Protein AF-A0A518DZZ7-F1 (afdb_monomer_lite)

pLDDT: mean 83.35, std 17.59, range [31.72, 97.88]

Foldseek 3Di:
DDDDDDPDDPVVVVVVVVVLVVQLVQCCLFDDADKFKKFWWDWDFPPLLVVLVVQLVVLCVVPVVVVVVQVVPQPDDPPDDRPDDVSSRHDPVSVVVNVVRVLVTAIDGDGIKMWGWDQDPQRKTAIAIPDLRNQSHQWIARSNQRKIDRDPDIFSPKDWDQQPPDSHAGWTWIKTWDAQPDDPDQWGIWIWTWTAGPVDSKIKIWTWIWGDDPDDDIDIDTIIMITHDDPPPDDD

Organism: NCBI:txid2528010

Structure (mmCIF, N/CA/C/O backbone):
data_AF-A0A518DZZ7-F1
#
_entry.id   AF-A0A518DZZ7-F1
#
loop_
_atom_site.group_PDB
_atom_site.id
_atom_site.type_symbol
_atom_site.label_atom_id
_atom_site.label_alt_id
_atom_site.label_comp_id
_atom_site.label_asym_id
_atom_site.label_entity_id
_atom_site.label_seq_id
_atom_site.pdbx_PDB_ins_code
_atom_site.Cartn_x
_atom_site.Cartn_y
_atom_site.Cartn_z
_atom_site.occupancy
_atom_site.B_iso_or_equiv
_atom_site.auth_seq_id
_atom_site.auth_comp_id
_atom_site.auth_asym_id
_atom_site.auth_atom_id
_atom_site.pdbx_PDB_model_num
ATOM 1 N N . MET A 1 1 ? -10.433 46.068 47.028 1.00 33.91 1 MET A N 1
ATOM 2 C CA . MET A 1 1 ? -9.674 46.506 45.829 1.00 33.91 1 MET A CA 1
ATOM 3 C C . MET A 1 1 ? -8.417 45.645 45.763 1.00 33.91 1 MET A C 1
ATOM 5 O O . MET A 1 1 ? -7.684 45.689 46.730 1.00 33.91 1 MET A O 1
ATOM 9 N N . LYS A 1 2 ? -8.105 44.798 44.782 1.00 35.47 2 LYS A N 1
ATOM 10 C CA . LYS A 1 2 ? -8.604 44.532 43.426 1.00 35.47 2 LYS A CA 1
ATOM 11 C C . LYS A 1 2 ? -8.349 43.042 43.122 1.00 35.47 2 LYS A C 1
ATOM 13 O O . LYS A 1 2 ? -7.299 42.519 43.473 1.00 35.47 2 LYS A O 1
ATOM 18 N N . HIS A 1 3 ? -9.317 42.404 42.476 1.00 40.75 3 HIS A N 1
ATOM 19 C CA . HIS A 1 3 ? -9.206 41.114 41.790 1.00 40.75 3 HIS A CA 1
ATOM 20 C C . HIS A 1 3 ? -8.257 41.224 40.584 1.00 40.75 3 HIS A C 1
ATOM 22 O O . HIS A 1 3 ? -8.343 42.261 39.931 1.00 40.75 3 HIS A O 1
ATOM 28 N N . LEU A 1 4 ? -7.428 40.203 40.289 1.00 31.72 4 LEU A N 1
ATOM 29 C CA . LEU A 1 4 ? -6.731 39.881 39.006 1.00 31.72 4 LEU A CA 1
ATOM 30 C C . LEU A 1 4 ? -5.529 38.953 39.343 1.00 31.72 4 LEU A C 1
ATOM 32 O O . LEU A 1 4 ? -4.797 39.294 40.257 1.00 31.72 4 LEU A O 1
ATOM 36 N N . ILE A 1 5 ? -5.182 37.804 38.746 1.00 39.06 5 ILE A N 1
ATOM 37 C CA . ILE A 1 5 ? -5.466 37.105 37.484 1.00 39.06 5 ILE A CA 1
ATOM 38 C C . ILE A 1 5 ? -5.297 35.597 37.783 1.00 39.06 5 ILE A C 1
ATOM 40 O O . ILE A 1 5 ? -4.205 35.167 38.139 1.00 39.06 5 ILE A O 1
ATOM 44 N N . VAL A 1 6 ? -6.337 34.781 37.599 1.00 39.53 6 VAL A N 1
ATOM 45 C CA . VAL A 1 6 ? -6.204 33.328 37.364 1.00 39.53 6 VAL A CA 1
ATOM 46 C C . VAL A 1 6 ? -6.985 33.054 36.089 1.00 39.53 6 VAL A C 1
ATOM 48 O O . VAL A 1 6 ? -8.179 32.783 36.136 1.00 39.53 6 VAL A O 1
ATOM 51 N N . LEU A 1 7 ? -6.360 33.262 34.931 1.00 39.91 7 LEU A N 1
ATOM 52 C CA . LEU A 1 7 ? -6.998 32.974 33.644 1.00 39.91 7 LEU A CA 1
ATOM 53 C C . LEU A 1 7 ? -5.958 32.886 32.523 1.00 39.91 7 LEU A C 1
ATOM 55 O O . LEU A 1 7 ? -5.962 33.675 31.591 1.00 39.91 7 LEU A O 1
ATOM 59 N N . LEU A 1 8 ? -5.030 31.932 32.623 1.00 36.88 8 LEU A N 1
ATOM 60 C CA . LEU A 1 8 ? -4.146 31.587 31.503 1.00 36.88 8 LEU A CA 1
ATOM 61 C C . LEU A 1 8 ? -3.612 30.152 31.640 1.00 36.88 8 LEU A C 1
ATOM 63 O O . LEU A 1 8 ? -2.415 29.904 31.717 1.00 36.88 8 LEU A O 1
ATOM 67 N N . SER A 1 9 ? -4.517 29.174 31.739 1.00 35.34 9 SER A N 1
ATOM 68 C CA . SER A 1 9 ? -4.130 27.747 31.724 1.00 35.34 9 SER A CA 1
ATOM 69 C C . SER A 1 9 ? -5.141 26.816 31.045 1.00 35.34 9 SER A C 1
ATOM 71 O O . SER A 1 9 ? -4.852 25.642 30.859 1.00 35.34 9 SER A O 1
ATOM 73 N N . VAL A 1 10 ? -6.314 27.308 30.624 1.00 41.22 10 VAL A N 1
ATOM 74 C CA . VAL A 1 10 ? -7.394 26.449 30.090 1.00 41.22 10 VAL A CA 1
ATOM 75 C C . VAL A 1 10 ? -7.356 26.310 28.557 1.00 41.22 10 VAL A C 1
ATOM 77 O O . VAL A 1 10 ? -7.976 25.414 27.997 1.00 41.22 10 VAL A O 1
ATOM 80 N N . VAL A 1 11 ? -6.573 27.127 27.843 1.00 41.59 11 VAL A N 1
ATOM 81 C CA . VAL A 1 11 ? -6.595 27.131 26.365 1.00 41.59 11 VAL A CA 1
ATOM 82 C C . VAL A 1 11 ? -5.789 25.975 25.743 1.00 41.59 11 VAL A C 1
ATOM 84 O O . VAL A 1 11 ? -6.128 25.519 24.654 1.00 41.59 11 VAL A O 1
ATOM 87 N N . ALA A 1 12 ? -4.785 25.419 26.430 1.00 40.12 12 ALA A N 1
ATOM 88 C CA . ALA A 1 12 ? -3.999 24.298 25.895 1.00 40.12 12 ALA A CA 1
ATOM 89 C C . ALA A 1 12 ? -4.726 22.937 25.973 1.00 40.12 12 ALA A C 1
ATOM 91 O O . ALA A 1 12 ? -4.456 22.055 25.164 1.00 40.12 12 ALA A O 1
ATOM 92 N N . PHE A 1 13 ? -5.689 22.772 26.889 1.00 41.44 13 PHE A N 1
ATOM 93 C CA . PHE A 1 13 ? -6.420 21.506 27.056 1.00 41.44 13 PHE A CA 1
ATOM 94 C C . PHE A 1 13 ? -7.572 21.322 26.052 1.00 41.44 13 PHE A C 1
ATOM 96 O O . PHE A 1 13 ? -7.965 20.194 25.774 1.00 41.44 13 PHE A O 1
ATOM 103 N N . LEU A 1 14 ? -8.099 22.410 25.478 1.00 40.19 14 LEU A N 1
ATOM 104 C CA . LEU A 1 14 ? -9.216 22.358 24.523 1.00 40.19 14 LEU A CA 1
ATOM 105 C C . LEU A 1 14 ? -8.788 22.011 23.086 1.00 40.19 14 LEU A C 1
ATOM 107 O O . LEU A 1 14 ? -9.603 21.515 22.315 1.00 40.19 14 LEU A O 1
ATOM 111 N N . HIS A 1 15 ? -7.526 22.249 22.717 1.00 44.84 15 HIS A N 1
ATOM 112 C CA . HIS A 1 15 ? -7.042 21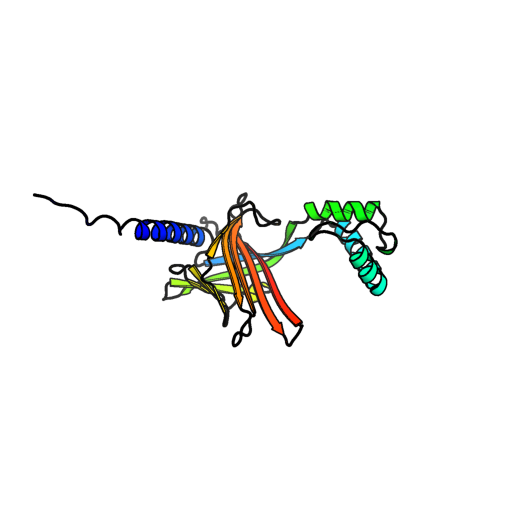.954 21.362 1.00 44.84 15 HIS A CA 1
ATOM 113 C C . HIS A 1 15 ? -6.706 20.465 21.176 1.00 44.84 15 HIS A C 1
ATOM 115 O O . HIS A 1 15 ? -7.038 19.889 20.143 1.00 44.84 15 HIS A O 1
ATOM 121 N N . GLY A 1 16 ? -6.119 19.817 22.191 1.00 48.25 16 GLY A N 1
ATOM 122 C CA . GLY A 1 16 ? -5.770 18.392 22.122 1.00 48.25 16 GLY A CA 1
ATOM 123 C C . GLY A 1 16 ? -6.984 17.456 22.084 1.00 48.25 16 GLY A C 1
ATOM 124 O O . GLY A 1 16 ? -6.931 16.404 21.452 1.00 48.25 16 GLY A O 1
ATOM 125 N N . THR A 1 17 ? -8.101 17.844 22.706 1.00 58.56 17 THR A N 1
ATOM 126 C CA . THR A 1 17 ? -9.329 17.032 22.721 1.00 58.56 17 THR A CA 1
ATOM 127 C C . THR A 1 17 ? -10.068 17.066 21.384 1.00 58.56 17 THR A C 1
ATOM 129 O O . THR A 1 17 ? -10.584 16.036 20.959 1.00 58.56 17 THR A O 1
ATOM 132 N N . ALA A 1 18 ? -10.073 18.207 20.687 1.00 61.44 18 ALA A N 1
ATOM 133 C CA . ALA A 1 18 ? -10.726 18.348 19.386 1.00 61.44 18 ALA A CA 1
ATOM 134 C C . ALA A 1 18 ? -10.014 17.550 18.279 1.00 61.44 18 ALA A C 1
ATOM 136 O O . ALA A 1 18 ? -10.672 16.865 17.497 1.00 61.44 18 ALA A O 1
ATOM 137 N N . GLU A 1 19 ? -8.678 17.586 18.238 1.00 67.06 19 GLU A N 1
ATOM 138 C CA . GLU A 1 19 ? -7.893 16.829 17.253 1.00 67.06 19 GLU A CA 1
ATOM 139 C C . GLU A 1 19 ? -7.978 15.313 17.498 1.00 67.06 19 GLU A C 1
ATOM 141 O O . GLU A 1 19 ? -8.160 14.536 16.558 1.00 67.06 19 GLU A O 1
ATOM 146 N N . ALA A 1 20 ? -7.911 14.881 18.763 1.00 64.19 20 ALA A N 1
ATOM 147 C CA . ALA A 1 20 ? -8.099 13.477 19.124 1.00 64.19 20 ALA A CA 1
ATOM 148 C C . ALA A 1 20 ? -9.511 12.981 18.758 1.00 64.19 20 ALA A C 1
ATOM 150 O O . ALA A 1 20 ? -9.656 11.917 18.155 1.00 64.19 20 ALA A O 1
ATOM 151 N N . GLN A 1 21 ? -10.547 13.780 19.040 1.00 66.38 21 GLN A N 1
ATOM 152 C CA . GLN A 1 21 ? -11.934 13.456 18.698 1.00 66.38 21 GLN A CA 1
ATOM 153 C C . GLN A 1 21 ? -12.155 13.352 17.179 1.00 66.38 21 GLN A C 1
ATOM 155 O O . GLN A 1 21 ? -12.908 12.481 16.730 1.00 66.38 21 GLN A O 1
ATOM 160 N N . ASP A 1 22 ? -11.484 14.186 16.381 1.00 85.44 22 ASP A N 1
ATOM 161 C CA . ASP A 1 22 ? -11.551 14.119 14.918 1.00 85.44 22 ASP A CA 1
ATOM 162 C C . ASP A 1 22 ? -10.878 12.847 14.377 1.00 85.44 22 ASP A C 1
ATOM 164 O O . ASP A 1 22 ? -11.482 12.100 13.601 1.00 85.44 22 ASP A O 1
ATOM 168 N N . LYS A 1 23 ? -9.686 12.495 14.880 1.00 91.19 23 LYS A N 1
ATOM 169 C CA . LYS A 1 23 ? -9.003 11.239 14.513 1.00 91.19 23 LYS A CA 1
ATOM 170 C C . LYS A 1 23 ? -9.852 10.011 14.849 1.00 91.19 23 LYS A C 1
ATOM 172 O O . LYS A 1 23 ? -10.019 9.134 14.000 1.00 91.19 23 LYS A O 1
ATOM 177 N N . THR A 1 24 ? -10.477 9.962 16.027 1.00 89.69 24 THR A N 1
ATOM 178 C CA . THR A 1 24 ? -11.368 8.848 16.405 1.00 89.69 24 THR A CA 1
ATOM 179 C C . THR A 1 24 ? -12.588 8.771 15.490 1.00 89.69 24 THR A C 1
ATOM 181 O O . THR A 1 24 ? -12.996 7.679 15.085 1.00 89.69 24 THR A O 1
ATOM 184 N N . ALA A 1 25 ? -13.162 9.911 15.098 1.00 89.88 25 ALA A N 1
ATOM 185 C CA . ALA A 1 25 ? -14.265 9.944 14.143 1.00 89.88 25 ALA A CA 1
ATOM 186 C C . ALA A 1 25 ? -13.844 9.443 12.749 1.00 89.88 25 ALA A C 1
ATOM 188 O O . ALA A 1 25 ? -14.592 8.681 12.125 1.00 89.88 25 ALA A O 1
ATOM 189 N N . ILE A 1 26 ? -12.656 9.825 12.269 1.00 91.06 26 ILE A N 1
ATOM 190 C CA . ILE A 1 26 ? -12.089 9.348 10.998 1.00 91.06 26 ILE A CA 1
ATOM 191 C C . ILE A 1 26 ? -11.851 7.836 11.053 1.00 91.06 26 ILE A C 1
ATOM 193 O O . ILE A 1 26 ? -12.277 7.123 10.136 1.00 91.06 26 ILE A O 1
ATOM 197 N N . LEU A 1 27 ? -11.249 7.328 12.134 1.00 91.81 27 LEU A N 1
ATOM 198 C CA . LEU A 1 27 ? -11.015 5.896 12.324 1.00 91.81 27 LEU A CA 1
ATOM 199 C C . LEU A 1 27 ? -12.335 5.122 12.305 1.00 91.81 27 LEU A C 1
ATOM 201 O O . LEU A 1 27 ? -12.494 4.230 11.480 1.00 91.81 27 LEU A O 1
ATOM 205 N N . ASN A 1 28 ? -13.322 5.524 13.109 1.00 89.31 28 ASN A N 1
ATOM 206 C CA . ASN A 1 28 ? -14.625 4.850 13.201 1.00 89.31 28 ASN A CA 1
ATOM 207 C C . ASN A 1 28 ? -15.409 4.845 11.883 1.00 89.31 28 ASN A C 1
ATOM 209 O O . ASN A 1 28 ? -16.175 3.917 11.597 1.00 89.31 28 ASN A O 1
ATOM 213 N N . ARG A 1 29 ? -15.249 5.889 11.063 1.00 87.06 29 ARG A N 1
ATOM 214 C CA . ARG A 1 29 ? -15.814 5.911 9.710 1.00 87.06 29 ARG A CA 1
ATOM 215 C C . ARG A 1 29 ? -15.068 4.934 8.816 1.00 87.06 29 ARG A C 1
ATOM 217 O O . ARG A 1 29 ? -15.698 4.253 8.013 1.00 87.06 29 ARG A O 1
ATOM 224 N N . THR A 1 30 ? -13.758 4.836 8.940 1.00 87.56 30 THR A N 1
ATOM 225 C CA . THR A 1 30 ? -12.940 4.069 8.006 1.00 87.56 30 THR A CA 1
ATOM 226 C C . THR A 1 30 ? -12.908 2.581 8.328 1.00 87.56 30 THR A C 1
ATOM 228 O O . THR A 1 30 ? -13.244 1.761 7.475 1.00 87.56 30 THR A O 1
ATOM 231 N N . MET A 1 31 ? -12.557 2.231 9.560 1.00 89.62 31 MET A N 1
ATOM 232 C CA . MET A 1 31 ? -12.335 0.870 10.016 1.00 89.62 31 MET A CA 1
ATOM 233 C C . MET A 1 31 ? -13.082 0.642 11.329 1.00 89.62 31 MET A C 1
ATOM 235 O O . MET A 1 31 ? -12.881 1.337 12.317 1.00 89.62 31 MET A O 1
ATOM 239 N N . LYS A 1 32 ? -13.971 -0.349 11.323 1.00 89.25 32 LYS A N 1
ATOM 240 C CA . LYS A 1 32 ? -14.779 -0.754 12.476 1.00 89.25 32 LYS A CA 1
ATOM 241 C C . LYS A 1 32 ? -14.786 -2.268 12.573 1.00 89.25 32 LYS A C 1
ATOM 243 O O . LYS A 1 32 ? -14.554 -2.934 11.564 1.00 89.25 32 LYS A O 1
ATOM 248 N N . ALA A 1 33 ? -15.145 -2.793 13.740 1.00 92.81 33 ALA A N 1
ATOM 249 C CA . ALA A 1 33 ? -15.317 -4.226 13.906 1.00 92.81 33 ALA A CA 1
ATOM 250 C C . ALA A 1 33 ? -16.301 -4.814 12.875 1.00 92.81 33 ALA A C 1
ATOM 252 O O . ALA A 1 33 ? -17.358 -4.239 12.581 1.00 92.81 33 ALA A O 1
ATOM 253 N N . GLY A 1 34 ? -15.932 -5.959 12.310 1.00 93.25 34 GLY A N 1
ATOM 254 C CA . GLY A 1 34 ? -16.683 -6.655 11.278 1.00 93.25 34 GLY A CA 1
ATOM 255 C C . GLY A 1 34 ? -15.803 -7.484 10.347 1.00 93.25 34 GLY A C 1
ATOM 256 O O . GLY A 1 34 ? -14.578 -7.460 10.411 1.00 93.25 34 GLY A O 1
ATOM 257 N N . THR A 1 35 ? -16.467 -8.210 9.453 1.00 93.56 35 THR A N 1
ATOM 258 C CA . THR A 1 35 ? -15.838 -8.975 8.373 1.00 93.56 35 THR A CA 1
ATOM 259 C C . THR A 1 35 ? -16.082 -8.269 7.048 1.00 93.56 35 THR A C 1
ATOM 261 O O . THR A 1 35 ? -17.218 -7.868 6.764 1.00 93.56 35 THR A O 1
ATOM 264 N N . PHE A 1 36 ? -15.028 -8.148 6.250 1.00 93.12 36 PHE A N 1
ATOM 265 C CA . PHE A 1 36 ? -15.017 -7.466 4.967 1.00 93.12 36 PHE A CA 1
ATOM 266 C C . PHE A 1 36 ? -14.422 -8.377 3.897 1.00 93.12 36 PHE A C 1
ATOM 268 O O . PHE A 1 36 ? -13.334 -8.929 4.071 1.00 93.12 36 PHE A O 1
ATOM 275 N N . GLU A 1 37 ? -15.128 -8.484 2.777 1.00 93.69 37 GLU A N 1
ATOM 276 C CA . GLU A 1 37 ? -14.532 -8.959 1.534 1.00 93.69 37 GLU A CA 1
ATOM 277 C C . GLU A 1 37 ? -13.637 -7.852 0.983 1.00 93.69 37 GLU A C 1
ATOM 279 O O . GLU A 1 37 ? -14.056 -6.696 0.827 1.00 93.69 37 GLU A O 1
ATOM 284 N N . ALA A 1 38 ? -12.391 -8.212 0.724 1.00 95.38 38 ALA A N 1
ATOM 285 C CA . ALA A 1 38 ? -11.340 -7.297 0.343 1.00 95.38 38 ALA A CA 1
ATOM 286 C C . ALA A 1 38 ? -10.616 -7.784 -0.911 1.00 95.38 38 ALA A C 1
ATOM 288 O O . ALA A 1 38 ? -10.636 -8.964 -1.267 1.00 95.38 38 ALA A O 1
ATOM 289 N N . SER A 1 39 ? -9.921 -6.863 -1.562 1.00 96.69 39 SER A N 1
ATOM 290 C CA . SER A 1 39 ? -9.023 -7.171 -2.664 1.00 96.69 39 SER A CA 1
ATOM 291 C C . SER A 1 39 ? -7.641 -6.620 -2.366 1.00 96.69 39 SER A C 1
ATOM 293 O O . SER A 1 39 ? -7.504 -5.456 -1.983 1.00 96.69 39 SER A O 1
ATOM 295 N N . ILE A 1 40 ? -6.625 -7.449 -2.584 1.00 96.38 40 ILE A N 1
ATOM 296 C CA . ILE A 1 40 ? -5.236 -7.005 -2.635 1.00 96.38 40 ILE A CA 1
ATOM 297 C C . ILE A 1 40 ? -5.054 -6.219 -3.925 1.00 96.38 40 ILE A C 1
ATOM 299 O O . ILE A 1 40 ? -5.508 -6.646 -4.994 1.00 96.38 40 ILE A O 1
ATOM 303 N N . LEU A 1 41 ? -4.405 -5.069 -3.805 1.00 95.00 41 LEU A N 1
ATOM 304 C CA . LEU A 1 41 ? -4.103 -4.184 -4.912 1.00 95.00 41 LEU A CA 1
ATOM 305 C C . LEU A 1 41 ? -2.618 -4.251 -5.258 1.00 95.00 41 LEU A C 1
ATOM 307 O O . LEU A 1 41 ? -1.763 -4.319 -4.378 1.00 95.00 41 LEU A O 1
ATOM 311 N N . GLU A 1 42 ? -2.317 -4.148 -6.544 1.00 91.69 42 GLU A N 1
ATOM 312 C CA . GLU A 1 42 ? -0.959 -3.946 -7.040 1.00 91.69 42 GLU A CA 1
ATOM 313 C C . GLU A 1 42 ? -0.896 -2.708 -7.915 1.00 91.69 42 GLU A C 1
ATOM 315 O O . GLU A 1 42 ? -1.852 -2.356 -8.612 1.00 91.69 42 GLU A O 1
ATOM 320 N N . MET A 1 43 ? 0.270 -2.074 -7.913 1.00 89.31 43 MET A N 1
ATOM 321 C CA . MET A 1 43 ? 0.589 -1.027 -8.862 1.00 89.31 43 MET A CA 1
ATOM 322 C C . MET A 1 43 ? 0.708 -1.644 -10.256 1.00 89.31 43 MET A C 1
ATOM 324 O O . MET A 1 43 ? 1.589 -2.463 -10.512 1.00 89.31 43 MET A O 1
ATOM 328 N N . ARG A 1 44 ? -0.198 -1.269 -11.157 1.00 88.38 44 ARG A N 1
ATOM 329 C CA . ARG A 1 44 ? -0.227 -1.771 -12.529 1.00 88.38 44 ARG A CA 1
ATOM 330 C C . ARG A 1 44 ? -0.112 -0.615 -13.507 1.00 88.38 44 ARG A C 1
ATOM 332 O O . ARG A 1 44 ? -0.900 0.335 -13.472 1.00 88.38 44 ARG A O 1
ATOM 339 N N . MET A 1 45 ? 0.879 -0.734 -14.381 1.00 89.00 45 MET A N 1
ATOM 340 C CA . MET A 1 45 ? 0.987 0.069 -15.590 1.00 89.00 45 MET A CA 1
ATOM 341 C C . MET A 1 45 ? -0.020 -0.443 -16.635 1.00 89.00 45 MET A C 1
ATOM 343 O O . MET A 1 45 ? -0.494 -1.577 -16.527 1.00 89.00 45 MET A O 1
ATOM 347 N N . PRO A 1 46 ? -0.353 0.367 -17.649 1.00 90.00 46 PRO A N 1
ATOM 348 C CA . PRO A 1 46 ? -0.989 -0.113 -18.874 1.00 90.00 46 PRO A CA 1
ATOM 349 C C . PRO A 1 46 ? -0.263 -1.333 -19.479 1.00 90.00 46 PRO A C 1
ATOM 351 O O . PRO A 1 46 ? 0.961 -1.452 -19.371 1.00 90.00 46 PRO A O 1
ATOM 354 N N . ASP A 1 47 ? -1.005 -2.251 -20.104 1.00 89.38 47 ASP A N 1
ATOM 355 C CA . ASP A 1 47 ? -0.455 -3.528 -20.593 1.00 89.38 47 ASP A CA 1
ATOM 356 C C . ASP A 1 47 ? 0.598 -3.329 -21.696 1.00 89.38 47 ASP A C 1
ATOM 358 O O . ASP A 1 47 ? 1.626 -4.011 -21.716 1.00 89.38 47 ASP A O 1
ATOM 362 N N . ASP A 1 48 ? 0.386 -2.344 -22.573 1.00 91.44 48 ASP A N 1
ATOM 363 C CA . ASP A 1 48 ? 1.332 -1.960 -23.623 1.00 91.44 48 ASP A CA 1
ATOM 364 C C . ASP A 1 48 ? 2.665 -1.484 -23.026 1.00 91.44 48 ASP A C 1
ATOM 366 O O . ASP A 1 48 ? 3.736 -1.945 -23.424 1.00 91.44 48 ASP A O 1
ATOM 370 N N . ALA A 1 49 ? 2.604 -0.636 -21.999 1.00 93.88 49 ALA A N 1
ATOM 371 C CA . ALA A 1 49 ? 3.781 -0.165 -21.279 1.00 93.88 49 ALA A CA 1
ATOM 372 C C . ALA A 1 49 ? 4.452 -1.275 -20.455 1.00 93.88 49 ALA A C 1
ATOM 374 O O . ALA A 1 49 ? 5.675 -1.301 -20.337 1.00 93.88 49 ALA A O 1
ATOM 375 N N . THR A 1 50 ? 3.682 -2.230 -19.930 1.00 91.31 50 THR A N 1
ATOM 376 C CA . THR A 1 50 ? 4.214 -3.378 -19.177 1.00 91.31 50 THR A CA 1
ATOM 377 C C . THR A 1 50 ? 5.121 -4.244 -20.053 1.00 91.31 50 THR A C 1
ATOM 379 O O . THR A 1 50 ? 6.214 -4.626 -19.628 1.00 91.31 50 THR A O 1
ATOM 382 N N . ALA A 1 51 ? 4.721 -4.507 -21.301 1.00 92.94 51 ALA A N 1
ATOM 383 C CA . ALA A 1 51 ? 5.551 -5.249 -22.250 1.00 92.94 51 ALA A CA 1
ATOM 384 C C . ALA A 1 51 ? 6.854 -4.503 -22.583 1.00 92.94 51 ALA A C 1
ATOM 386 O O . ALA A 1 51 ? 7.924 -5.110 -22.644 1.00 92.94 51 ALA A O 1
ATOM 387 N N . ILE A 1 52 ? 6.781 -3.180 -22.750 1.00 95.94 52 ILE A N 1
ATOM 388 C CA . ILE A 1 52 ? 7.960 -2.341 -22.988 1.00 95.94 52 ILE A CA 1
ATOM 389 C C . ILE A 1 52 ? 8.887 -2.346 -21.762 1.00 95.94 52 ILE A C 1
ATOM 391 O O . ILE A 1 52 ? 10.099 -2.495 -21.909 1.00 95.94 52 ILE A O 1
ATOM 395 N N . MET A 1 53 ? 8.334 -2.255 -20.549 1.00 94.00 53 MET A N 1
ATOM 396 C CA . MET A 1 53 ? 9.099 -2.265 -19.298 1.00 94.00 53 MET A CA 1
ATOM 397 C C . MET A 1 53 ? 9.851 -3.585 -19.114 1.00 94.00 53 MET A C 1
ATOM 399 O O . MET A 1 53 ? 10.991 -3.589 -18.646 1.00 94.00 53 MET A O 1
ATOM 403 N N . ALA A 1 54 ? 9.248 -4.707 -19.513 1.00 93.81 54 ALA A N 1
ATOM 404 C CA . ALA A 1 54 ? 9.909 -6.006 -19.489 1.00 93.81 54 ALA A CA 1
ATOM 405 C C . ALA A 1 54 ? 11.123 -6.044 -20.434 1.00 93.81 54 ALA A C 1
ATOM 407 O O . ALA A 1 54 ? 12.196 -6.481 -20.017 1.00 93.81 54 ALA A O 1
ATOM 408 N N . LYS A 1 55 ? 10.990 -5.526 -21.666 1.00 95.25 55 LYS A N 1
ATOM 409 C CA . LYS A 1 55 ? 12.118 -5.399 -22.611 1.00 95.25 55 LYS A CA 1
ATOM 410 C C . LYS A 1 55 ? 13.225 -4.505 -22.050 1.00 95.25 55 LYS A C 1
ATOM 412 O O . LYS A 1 55 ? 14.383 -4.914 -22.030 1.00 95.25 55 LYS A O 1
ATOM 417 N N . PHE A 1 56 ? 12.854 -3.324 -21.548 1.00 95.38 56 PHE A N 1
ATOM 418 C CA . PHE A 1 56 ? 13.774 -2.377 -20.914 1.00 95.38 56 PHE A CA 1
ATOM 419 C C . PHE A 1 56 ? 14.553 -3.042 -19.773 1.00 95.38 56 PHE A C 1
ATOM 421 O O . PHE A 1 56 ? 15.782 -3.012 -19.739 1.00 95.38 56 PHE A O 1
ATOM 428 N N . SER A 1 57 ? 13.834 -3.706 -18.864 1.00 93.62 57 SER A N 1
ATOM 429 C CA . SER A 1 57 ? 14.418 -4.365 -17.693 1.00 93.62 57 SER A CA 1
ATOM 430 C C . SER A 1 57 ? 15.390 -5.476 -18.089 1.00 93.62 57 SER A C 1
ATOM 432 O O . SER A 1 57 ? 16.467 -5.575 -17.509 1.00 93.62 57 SER A O 1
ATOM 434 N N . GLN A 1 58 ? 15.050 -6.282 -19.099 1.00 95.88 58 GLN A N 1
ATOM 435 C CA . GLN A 1 58 ? 15.935 -7.332 -19.615 1.00 95.88 58 GLN A CA 1
ATOM 436 C C . GLN A 1 58 ? 17.208 -6.754 -20.244 1.00 95.88 58 GLN A C 1
ATOM 438 O O . GLN A 1 58 ? 18.305 -7.237 -19.965 1.00 95.88 58 GLN A O 1
ATOM 443 N N . ALA A 1 59 ? 17.084 -5.703 -21.056 1.00 95.81 59 ALA A N 1
ATOM 444 C CA . ALA A 1 59 ? 18.222 -5.075 -21.720 1.00 95.81 59 ALA A CA 1
ATOM 445 C C . ALA A 1 59 ? 19.191 -4.415 -20.729 1.00 95.81 59 ALA A C 1
ATOM 447 O O . ALA A 1 59 ? 20.407 -4.562 -20.858 1.00 95.81 59 ALA A O 1
ATOM 448 N N . VAL A 1 60 ? 18.653 -3.736 -19.714 1.00 93.38 60 VAL A N 1
ATOM 449 C CA . VAL A 1 60 ? 19.439 -3.119 -18.641 1.00 93.38 60 VAL A CA 1
ATOM 450 C C . VAL A 1 60 ? 20.099 -4.179 -17.758 1.00 93.38 60 VAL A C 1
ATOM 452 O O . VAL A 1 60 ? 21.285 -4.062 -17.451 1.00 93.38 60 VAL A O 1
ATOM 455 N N . ALA A 1 61 ? 19.377 -5.243 -17.391 1.00 93.38 61 ALA A N 1
ATOM 456 C CA . ALA A 1 61 ? 19.925 -6.339 -16.588 1.00 93.38 61 ALA A CA 1
ATOM 457 C C . ALA A 1 61 ? 21.069 -7.078 -17.298 1.00 93.38 61 ALA A C 1
ATOM 459 O O . ALA A 1 61 ? 21.999 -7.545 -16.645 1.00 93.38 61 ALA A O 1
ATOM 460 N N . ALA A 1 62 ? 21.039 -7.142 -18.631 1.00 95.31 62 ALA A N 1
ATOM 461 C CA . ALA A 1 62 ? 22.128 -7.694 -19.433 1.00 95.31 62 ALA A CA 1
ATOM 462 C C . ALA A 1 62 ? 23.373 -6.783 -19.498 1.00 95.31 62 ALA A C 1
ATOM 464 O O . ALA A 1 62 ? 24.406 -7.205 -20.017 1.00 95.31 62 ALA A O 1
ATOM 465 N N . LYS A 1 63 ? 23.293 -5.537 -19.004 1.00 94.81 63 LYS A N 1
ATOM 466 C CA . LYS A 1 63 ? 24.352 -4.516 -19.094 1.00 94.81 63 LYS A CA 1
ATOM 467 C C . LYS A 1 63 ? 24.564 -3.769 -17.759 1.00 94.81 63 LYS A C 1
ATOM 469 O O . LYS A 1 63 ? 24.455 -2.538 -17.731 1.00 94.81 63 LYS A O 1
ATOM 474 N N . PRO A 1 64 ? 24.889 -4.474 -16.656 1.00 93.25 64 PRO A N 1
ATOM 475 C CA . PRO A 1 64 ? 24.955 -3.888 -15.312 1.00 93.25 64 PRO A CA 1
ATOM 476 C C . PRO A 1 64 ? 25.992 -2.758 -15.186 1.00 93.25 64 PRO A C 1
ATOM 478 O O . PRO A 1 64 ? 25.679 -1.690 -14.659 1.00 93.25 64 PRO A O 1
ATOM 481 N N . ASP A 1 65 ? 27.192 -2.943 -15.740 1.00 95.56 65 ASP A N 1
ATOM 482 C CA . ASP A 1 65 ? 28.266 -1.943 -15.646 1.00 95.56 65 ASP A CA 1
ATOM 483 C C . ASP A 1 65 ? 27.925 -0.665 -16.426 1.00 95.56 65 ASP A C 1
ATOM 485 O O . ASP A 1 65 ? 28.194 0.459 -15.983 1.00 95.56 65 ASP A O 1
ATOM 489 N N . TRP A 1 66 ? 27.279 -0.831 -17.587 1.00 95.50 66 TRP A N 1
ATOM 490 C CA . TRP A 1 66 ? 26.847 0.293 -18.410 1.00 95.50 66 TRP A CA 1
ATOM 491 C C . TRP A 1 66 ? 25.766 1.104 -17.701 1.00 95.50 66 TRP A C 1
ATOM 493 O O . TRP A 1 66 ? 25.907 2.322 -17.626 1.00 95.50 66 TRP A O 1
ATOM 503 N N . ILE A 1 67 ? 24.719 0.471 -17.153 1.00 94.00 67 ILE A N 1
ATOM 504 C CA . ILE A 1 67 ? 23.639 1.230 -16.505 1.00 94.00 67 ILE A CA 1
ATOM 505 C C . ILE A 1 67 ? 24.142 1.964 -15.263 1.00 94.00 67 ILE A C 1
ATOM 507 O O . ILE A 1 67 ? 23.777 3.120 -15.059 1.00 94.00 67 ILE A O 1
ATOM 511 N N . GLN A 1 68 ? 25.031 1.352 -14.474 1.00 91.31 68 GLN A N 1
ATOM 512 C CA . GLN A 1 68 ? 25.620 2.006 -13.307 1.00 91.31 68 GLN A CA 1
ATOM 513 C C . GLN A 1 68 ? 26.405 3.261 -13.708 1.00 91.31 68 GLN A C 1
ATOM 515 O O . GLN A 1 68 ? 26.197 4.335 -13.139 1.00 91.31 68 GLN A O 1
ATOM 520 N N . THR A 1 69 ? 27.266 3.140 -14.721 1.00 94.50 69 THR A N 1
ATOM 521 C CA . THR A 1 69 ? 28.059 4.262 -15.244 1.00 94.50 69 THR A CA 1
ATOM 522 C C . THR A 1 69 ? 27.167 5.339 -15.853 1.00 94.50 69 THR A C 1
ATOM 524 O O . THR A 1 69 ? 27.349 6.531 -15.595 1.00 94.50 69 THR A O 1
ATOM 527 N N . TYR A 1 70 ? 26.170 4.925 -16.637 1.00 94.50 70 TYR A N 1
ATOM 528 C CA . TYR A 1 70 ? 25.239 5.826 -17.294 1.00 94.50 70 TYR A CA 1
ATOM 529 C C . TYR A 1 70 ? 24.469 6.649 -16.263 1.00 94.50 70 TYR A C 1
ATOM 531 O O . TYR A 1 70 ? 24.572 7.872 -16.291 1.00 94.50 70 TYR A O 1
ATOM 539 N N . VAL A 1 71 ? 23.811 6.010 -15.291 1.00 90.81 71 VAL A N 1
ATOM 540 C CA . VAL A 1 71 ? 23.068 6.692 -14.215 1.00 90.81 71 VAL A CA 1
ATOM 541 C C . VAL A 1 71 ? 23.962 7.672 -13.449 1.00 90.81 71 VAL A C 1
ATOM 543 O O . VAL A 1 71 ? 23.567 8.820 -13.247 1.00 90.81 71 VAL A O 1
ATOM 546 N N . ALA A 1 72 ? 25.185 7.268 -13.086 1.00 90.75 72 ALA A N 1
ATOM 547 C CA . ALA A 1 72 ? 26.127 8.134 -12.372 1.00 90.75 72 ALA A CA 1
ATOM 548 C C . ALA A 1 72 ? 26.518 9.391 -13.175 1.00 90.75 72 ALA A C 1
ATOM 550 O O . ALA A 1 72 ? 26.774 10.446 -12.593 1.00 90.75 72 ALA A O 1
ATOM 551 N N . SER A 1 73 ? 26.536 9.304 -14.509 1.00 93.50 73 SER A N 1
ATOM 552 C CA . SER A 1 73 ? 26.885 10.429 -15.386 1.00 93.50 73 SER A CA 1
ATOM 553 C C . SER A 1 73 ? 25.762 11.452 -15.600 1.00 93.50 73 SER A C 1
ATOM 555 O O . SER A 1 73 ? 26.065 12.594 -15.941 1.00 93.50 73 SER A O 1
ATOM 557 N N . GLN A 1 74 ? 24.488 11.095 -15.382 1.00 92.12 74 GLN A N 1
ATOM 558 C CA . GLN A 1 74 ? 23.355 11.958 -15.759 1.00 92.12 74 GLN A CA 1
ATOM 559 C C . GLN A 1 74 ? 23.070 13.105 -14.776 1.00 92.12 74 GLN A C 1
ATOM 561 O O . GLN A 1 74 ? 22.368 14.041 -15.141 1.00 92.12 74 GLN A O 1
ATOM 566 N N . ARG A 1 75 ? 23.612 13.064 -13.547 1.00 87.94 75 ARG A N 1
ATOM 567 C CA . ARG A 1 75 ? 23.429 14.111 -12.511 1.00 87.94 75 ARG A CA 1
ATOM 568 C C . ARG A 1 75 ? 21.963 14.546 -12.316 1.00 87.94 75 ARG A C 1
ATOM 570 O O . ARG A 1 75 ? 21.675 15.734 -12.211 1.00 87.94 75 ARG A O 1
ATOM 577 N N . LEU A 1 76 ? 21.054 13.577 -12.277 1.00 86.75 76 LEU A N 1
ATOM 578 C CA . LEU A 1 76 ? 19.616 13.825 -12.173 1.00 86.75 76 LEU A CA 1
ATOM 579 C C . LEU A 1 76 ? 19.187 14.116 -10.739 1.00 86.75 76 LEU A C 1
ATOM 581 O O . LEU A 1 76 ? 19.718 13.534 -9.786 1.00 86.75 76 LEU A O 1
ATOM 585 N N . ASN A 1 77 ? 18.168 14.957 -10.596 1.00 84.31 77 ASN A N 1
ATOM 586 C CA . ASN A 1 77 ? 17.473 15.109 -9.327 1.00 84.31 77 ASN A CA 1
ATOM 587 C C . ASN A 1 77 ? 16.595 13.877 -9.047 1.00 84.31 77 ASN A C 1
ATOM 589 O O . ASN A 1 77 ? 16.096 13.231 -9.976 1.00 84.31 77 ASN A O 1
ATOM 593 N N . PRO A 1 78 ? 16.340 13.548 -7.768 1.00 77.38 78 PRO A N 1
ATOM 594 C CA . PRO A 1 78 ? 15.424 12.472 -7.415 1.00 77.38 78 PRO A CA 1
ATOM 595 C C . PRO A 1 78 ? 14.056 12.629 -8.093 1.00 77.38 78 PRO A C 1
ATOM 597 O O . PRO A 1 78 ? 13.368 13.632 -7.917 1.00 77.38 78 PRO A O 1
ATOM 600 N N . GLY A 1 79 ? 13.650 11.605 -8.845 1.00 78.69 79 GLY A N 1
ATOM 601 C CA . GLY A 1 79 ? 12.355 11.549 -9.526 1.00 78.69 79 GLY A CA 1
ATOM 602 C C . GLY A 1 79 ? 12.367 11.975 -10.996 1.00 78.69 79 GLY A C 1
ATOM 603 O O . GLY A 1 79 ? 11.392 11.669 -11.692 1.00 78.69 79 GLY A O 1
ATOM 604 N N . GLU A 1 80 ? 13.447 12.596 -11.481 1.00 85.69 80 GLU A N 1
ATOM 605 C CA . GLU A 1 80 ? 13.632 12.885 -12.906 1.00 85.69 80 GLU A CA 1
ATOM 606 C C . GLU A 1 80 ? 13.857 11.583 -13.698 1.00 85.69 80 GLU A C 1
ATOM 608 O O . GLU A 1 80 ? 14.565 10.683 -13.231 1.00 85.69 80 GLU A O 1
ATOM 613 N N . PRO A 1 81 ? 13.233 11.433 -14.880 1.00 89.12 81 PRO A N 1
ATOM 614 C CA . PRO A 1 81 ? 13.481 10.282 -15.733 1.00 89.12 81 PRO A CA 1
ATOM 615 C C . PRO A 1 81 ? 14.901 10.336 -16.308 1.00 89.12 81 PRO A C 1
ATOM 617 O O . PRO A 1 81 ? 15.427 11.412 -16.590 1.00 89.12 81 PRO A O 1
ATOM 620 N N . LEU A 1 82 ? 15.507 9.167 -16.532 1.00 92.12 82 LEU A N 1
ATOM 621 C CA . LEU A 1 82 ? 16.771 9.091 -17.264 1.00 92.12 82 LEU A CA 1
ATOM 622 C C . LEU A 1 82 ? 16.583 9.659 -18.683 1.00 92.12 82 LEU A C 1
ATOM 624 O O . LEU A 1 82 ? 15.509 9.515 -19.269 1.00 92.12 82 LEU A O 1
ATOM 628 N N . PRO A 1 83 ? 17.585 10.300 -19.289 1.00 95.00 83 PRO A N 1
ATOM 629 C CA . PRO A 1 83 ? 17.538 10.538 -20.721 1.00 95.00 83 PRO A CA 1
ATOM 630 C C . PRO A 1 83 ? 17.521 9.205 -21.474 1.00 95.00 83 PRO A C 1
ATOM 632 O O . PRO A 1 83 ? 18.016 8.192 -20.980 1.00 95.00 83 PRO A O 1
ATOM 635 N N . TYR A 1 84 ? 16.909 9.185 -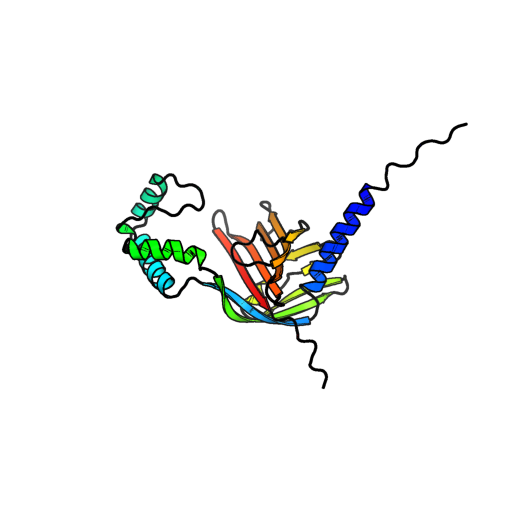22.655 1.00 96.69 84 TYR A N 1
ATOM 636 C CA . TYR A 1 84 ? 16.881 7.984 -23.482 1.00 96.69 84 TYR A CA 1
ATOM 637 C C . TYR A 1 84 ? 18.298 7.581 -23.921 1.00 96.69 84 TYR A C 1
ATOM 639 O O . TYR A 1 84 ? 19.141 8.432 -24.212 1.00 96.69 84 TYR A O 1
ATOM 647 N N . HIS A 1 85 ? 18.540 6.273 -24.022 1.00 97.12 85 HIS A N 1
ATOM 648 C CA . HIS A 1 85 ? 19.754 5.720 -24.609 1.00 97.12 85 HIS A CA 1
ATOM 649 C C . HIS A 1 85 ? 19.459 4.372 -25.283 1.00 97.12 85 HIS A C 1
ATOM 651 O O . HIS A 1 85 ? 18.743 3.543 -24.733 1.00 97.12 85 HIS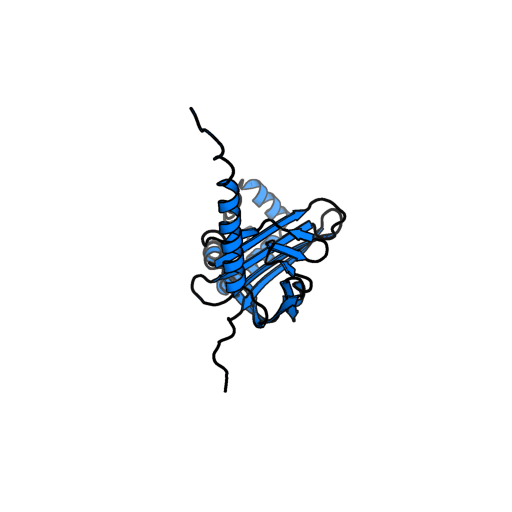 A O 1
ATOM 657 N N . GLU A 1 86 ? 20.073 4.091 -26.433 1.00 95.94 86 GLU A N 1
ATOM 658 C CA . GLU A 1 86 ? 19.845 2.860 -27.218 1.00 95.94 86 GLU A CA 1
ATOM 659 C C . GLU A 1 86 ? 20.083 1.556 -26.430 1.00 95.94 86 GLU A C 1
ATOM 661 O O . GLU A 1 86 ? 19.354 0.576 -26.564 1.00 95.94 86 GLU A O 1
ATOM 666 N N . ASN A 1 87 ? 21.076 1.552 -25.537 1.00 95.56 87 ASN A N 1
ATOM 667 C CA . ASN A 1 87 ? 21.366 0.429 -24.642 1.00 95.56 87 ASN A CA 1
ATOM 668 C C . ASN A 1 87 ? 20.233 0.073 -23.667 1.00 95.56 87 ASN A C 1
ATOM 670 O O . ASN A 1 87 ? 20.285 -1.010 -23.088 1.00 95.56 87 ASN A O 1
ATOM 674 N N . MET A 1 88 ? 19.210 0.919 -23.530 1.00 96.19 88 MET A N 1
ATOM 675 C CA . MET A 1 88 ? 17.973 0.590 -22.820 1.00 96.19 88 MET A CA 1
ATOM 676 C C . MET A 1 88 ? 17.154 -0.501 -23.530 1.00 96.19 88 MET A C 1
ATOM 678 O O . MET A 1 88 ? 16.196 -1.000 -22.951 1.00 96.19 88 MET A O 1
ATOM 682 N N . GLY A 1 89 ? 17.506 -0.879 -24.768 1.00 95.81 89 GLY A N 1
ATOM 683 C CA . GLY A 1 89 ? 16.901 -2.006 -25.494 1.00 95.81 89 GLY A CA 1
ATOM 684 C C . GLY A 1 89 ? 15.442 -1.797 -25.892 1.00 95.81 89 GLY A C 1
ATOM 685 O O . GLY A 1 89 ? 14.726 -2.757 -26.170 1.00 95.81 89 GLY A O 1
ATOM 686 N N . VAL A 1 90 ? 15.015 -0.541 -25.917 1.00 97.56 90 VAL A N 1
ATOM 687 C CA . VAL A 1 90 ? 13.713 -0.080 -26.394 1.00 97.56 90 VAL A CA 1
ATOM 688 C C . VAL A 1 90 ? 13.949 1.067 -27.364 1.00 97.56 90 VAL A C 1
ATOM 690 O O . VAL A 1 90 ? 14.989 1.716 -27.314 1.00 97.56 90 VAL A O 1
ATOM 693 N N . THR A 1 91 ? 13.001 1.319 -28.255 1.00 97.88 91 THR A N 1
ATOM 694 C CA . THR A 1 91 ? 13.036 2.503 -29.122 1.00 97.88 91 THR A CA 1
ATOM 695 C C . THR A 1 91 ? 12.769 3.781 -28.325 1.00 97.88 91 THR A C 1
ATOM 697 O O . THR A 1 91 ? 12.143 3.741 -27.268 1.00 97.88 91 THR A O 1
ATOM 700 N N . GLU A 1 92 ? 13.159 4.941 -28.856 1.00 97.31 92 GLU A N 1
ATOM 701 C CA . GLU A 1 92 ? 12.865 6.241 -28.230 1.00 97.31 92 GLU A CA 1
ATOM 702 C C . GLU A 1 92 ? 11.356 6.454 -28.024 1.00 97.31 92 GLU A C 1
ATOM 704 O O . GLU A 1 92 ? 10.919 6.931 -26.980 1.00 97.31 92 GLU A O 1
ATOM 709 N N . ARG A 1 93 ? 10.536 6.000 -28.982 1.00 97.25 93 ARG A N 1
ATOM 710 C CA . ARG A 1 93 ? 9.071 6.021 -28.871 1.00 97.25 93 ARG A CA 1
ATOM 711 C C . ARG A 1 93 ? 8.560 5.123 -27.745 1.00 97.25 93 ARG A C 1
ATOM 713 O O . ARG A 1 93 ? 7.673 5.518 -26.997 1.00 97.25 93 ARG A O 1
ATOM 720 N N . GLU A 1 94 ? 9.094 3.908 -27.636 1.00 97.00 94 GLU A N 1
ATOM 721 C CA . GLU A 1 94 ? 8.765 2.997 -26.535 1.00 97.00 94 GLU A CA 1
ATOM 722 C C . GLU A 1 94 ? 9.198 3.588 -25.182 1.00 97.00 94 GLU A C 1
ATOM 724 O O . GLU A 1 94 ? 8.452 3.502 -24.208 1.00 97.00 94 GLU A O 1
ATOM 729 N N . TYR A 1 95 ? 10.356 4.250 -25.126 1.00 96.62 95 TYR A N 1
ATOM 730 C CA . TYR A 1 95 ? 10.825 4.947 -23.932 1.00 96.62 95 TYR A CA 1
ATOM 731 C C . TYR A 1 95 ? 9.903 6.103 -23.533 1.00 96.62 95 TYR A C 1
ATOM 733 O O . TYR A 1 95 ? 9.472 6.171 -22.384 1.00 96.62 95 TYR A O 1
ATOM 741 N N . ALA A 1 96 ? 9.529 6.967 -24.481 1.00 95.75 96 ALA A N 1
ATOM 742 C CA . ALA A 1 96 ? 8.572 8.046 -24.244 1.00 95.75 96 ALA A CA 1
ATOM 743 C C . ALA A 1 96 ? 7.247 7.501 -23.687 1.00 95.75 96 ALA A C 1
ATOM 745 O O . ALA A 1 96 ? 6.746 7.999 -22.678 1.00 95.75 96 ALA A O 1
ATOM 746 N N . ARG A 1 97 ? 6.749 6.395 -24.258 1.00 95.12 97 ARG A N 1
ATOM 747 C CA . ARG A 1 97 ? 5.551 5.715 -23.756 1.00 95.12 97 ARG A CA 1
ATOM 748 C C . ARG A 1 97 ? 5.715 5.212 -22.317 1.00 95.12 97 ARG A C 1
ATOM 750 O O . ARG A 1 97 ? 4.767 5.326 -21.544 1.00 95.12 97 ARG A O 1
ATOM 757 N N . LEU A 1 98 ? 6.882 4.685 -21.927 1.00 93.00 98 LEU A N 1
ATOM 758 C CA . LEU A 1 98 ? 7.149 4.302 -20.530 1.00 93.00 98 LEU A CA 1
ATOM 759 C C . LEU A 1 98 ? 7.081 5.495 -19.574 1.00 93.00 98 LEU A C 1
ATOM 761 O O . LEU A 1 98 ? 6.532 5.365 -18.477 1.00 93.00 98 LEU A O 1
ATOM 765 N N . ILE A 1 99 ? 7.624 6.645 -19.981 1.00 91.94 99 ILE A N 1
ATOM 766 C CA . ILE A 1 99 ? 7.589 7.869 -19.173 1.00 91.94 99 ILE A CA 1
ATOM 767 C C . ILE A 1 99 ? 6.149 8.354 -18.986 1.00 91.94 99 ILE A C 1
ATOM 769 O O . ILE A 1 99 ? 5.750 8.651 -17.860 1.00 91.94 99 ILE A O 1
ATOM 773 N N . GLU A 1 100 ? 5.346 8.366 -20.050 1.00 91.75 100 GLU A N 1
ATOM 774 C CA . GLU A 1 100 ? 3.921 8.719 -19.991 1.00 91.75 100 GLU A CA 1
ATOM 775 C C . GLU A 1 100 ? 3.123 7.741 -19.119 1.00 91.75 100 GLU A C 1
ATOM 777 O O . GLU A 1 100 ? 2.351 8.148 -18.246 1.00 91.75 100 GLU A O 1
ATOM 782 N N . ALA A 1 101 ? 3.364 6.439 -19.285 1.00 90.12 101 ALA A N 1
ATOM 783 C CA . ALA A 1 101 ? 2.662 5.385 -18.561 1.00 90.12 101 ALA A CA 1
ATOM 784 C C . ALA A 1 101 ? 2.866 5.452 -17.037 1.00 90.12 101 ALA A C 1
ATOM 786 O O . ALA A 1 101 ? 2.027 4.954 -16.280 1.00 90.12 101 ALA A O 1
ATOM 787 N N . LYS A 1 102 ? 3.936 6.104 -16.559 1.00 83.31 102 LYS A N 1
ATOM 788 C CA . LYS A 1 102 ? 4.137 6.389 -15.129 1.00 83.31 102 LYS A CA 1
ATOM 789 C C . LYS A 1 102 ? 2.979 7.209 -14.547 1.00 83.31 102 LYS A C 1
ATOM 791 O O . LYS A 1 102 ? 2.550 6.925 -13.433 1.00 83.31 102 LYS A O 1
ATOM 796 N N . ALA A 1 103 ? 2.437 8.173 -15.293 1.00 83.06 103 ALA A N 1
ATOM 797 C CA . ALA A 1 103 ? 1.284 8.971 -14.863 1.00 83.06 103 ALA A CA 1
ATOM 798 C C . ALA A 1 103 ? -0.045 8.190 -14.927 1.00 83.06 103 ALA A C 1
ATOM 800 O O . ALA A 1 103 ? -0.997 8.508 -14.217 1.00 83.06 103 ALA A O 1
ATOM 801 N N . GLU A 1 104 ? -0.112 7.145 -15.754 1.00 86.56 104 GLU A N 1
ATOM 802 C CA . GLU A 1 104 ? -1.280 6.262 -15.890 1.00 86.56 104 GLU A CA 1
ATOM 803 C C . GLU A 1 104 ? -1.271 5.085 -14.908 1.00 86.56 104 GLU A C 1
ATOM 805 O O . GLU A 1 104 ? -2.246 4.331 -14.822 1.00 86.56 104 GLU A O 1
ATOM 810 N N . THR A 1 105 ? -0.169 4.913 -14.182 1.00 86.69 105 THR A N 1
ATOM 811 C CA . THR A 1 105 ? 0.024 3.820 -13.239 1.00 86.69 105 THR A CA 1
ATOM 812 C C . THR A 1 105 ? -0.944 3.960 -12.071 1.00 86.69 105 THR A C 1
ATOM 814 O O . THR A 1 105 ? -1.003 4.993 -11.408 1.00 86.69 105 THR A O 1
ATOM 817 N N . LYS A 1 106 ? -1.721 2.906 -11.813 1.00 87.94 106 LYS A N 1
ATOM 818 C CA . LYS A 1 106 ? -2.779 2.905 -10.795 1.00 87.94 106 LYS A CA 1
ATOM 819 C C . LYS A 1 106 ? -2.748 1.617 -9.993 1.00 87.94 106 LYS A C 1
ATOM 821 O O . LYS A 1 106 ? -2.289 0.583 -10.477 1.00 87.94 106 LYS A O 1
ATOM 826 N N . LEU A 1 107 ? -3.289 1.668 -8.782 1.00 90.44 107 LEU A N 1
ATOM 827 C CA . LEU A 1 107 ? -3.581 0.456 -8.029 1.00 90.44 107 LEU A CA 1
ATOM 828 C C . LEU A 1 107 ? -4.754 -0.291 -8.678 1.00 90.44 107 LEU A C 1
ATOM 830 O O . LEU A 1 107 ? -5.800 0.302 -8.950 1.00 90.44 107 LEU A O 1
ATOM 834 N N . ARG A 1 108 ? -4.584 -1.591 -8.928 1.00 91.31 108 ARG A N 1
ATOM 835 C CA . ARG A 1 108 ? -5.624 -2.473 -9.474 1.00 91.31 108 ARG A CA 1
ATOM 836 C C . ARG A 1 108 ? -5.782 -3.731 -8.618 1.00 91.31 108 ARG A C 1
ATOM 838 O O . ARG A 1 108 ? -4.773 -4.254 -8.150 1.00 91.31 108 ARG A O 1
ATOM 845 N N . PRO A 1 109 ? -7.014 -4.239 -8.430 1.00 93.19 109 PRO A N 1
ATOM 846 C CA . PRO A 1 109 ? -7.245 -5.517 -7.763 1.00 93.19 109 PRO A CA 1
ATOM 847 C C . PRO A 1 109 ? -6.564 -6.671 -8.495 1.00 93.19 109 PRO A C 1
ATOM 849 O O . PRO A 1 109 ? -6.719 -6.799 -9.708 1.00 93.19 109 PRO A O 1
ATOM 852 N N . VAL A 1 110 ? -5.853 -7.521 -7.755 1.00 93.56 110 VAL A N 1
ATOM 853 C CA . VAL A 1 110 ? -5.165 -8.703 -8.310 1.00 93.56 110 VAL A CA 1
ATOM 854 C C . VAL A 1 110 ? -5.555 -10.015 -7.643 1.00 93.56 110 VAL A C 1
ATOM 856 O O . VAL A 1 110 ? -5.425 -11.075 -8.245 1.00 93.56 110 VAL A O 1
ATOM 859 N N . SER A 1 111 ? -6.053 -9.971 -6.407 1.00 94.44 111 SER A N 1
ATOM 860 C CA . SER A 1 111 ? -6.561 -11.154 -5.714 1.00 94.44 111 SER A CA 1
ATOM 861 C C . SER A 1 111 ? -7.571 -10.765 -4.641 1.00 94.44 111 SER A C 1
ATOM 863 O O . SER A 1 111 ? -7.538 -9.650 -4.119 1.00 94.44 111 SER A O 1
ATOM 865 N N . ASN A 1 112 ? -8.478 -11.686 -4.318 1.00 95.50 112 ASN A N 1
ATOM 866 C CA . ASN A 1 112 ? -9.456 -11.504 -3.250 1.00 95.50 112 ASN A CA 1
ATOM 867 C C . ASN A 1 112 ? -8.922 -12.062 -1.929 1.00 95.50 112 ASN A C 1
ATOM 869 O O . ASN A 1 112 ? -8.187 -13.049 -1.901 1.00 95.50 112 ASN A O 1
ATOM 873 N N . CYS A 1 113 ? -9.321 -11.439 -0.828 1.00 95.38 113 CYS A N 1
ATOM 874 C CA . CYS A 1 113 ? -9.009 -11.863 0.529 1.00 95.38 113 CYS A CA 1
ATOM 875 C C . CYS A 1 113 ? -10.144 -11.460 1.477 1.00 95.38 113 CYS A C 1
ATOM 877 O O . CYS A 1 113 ? -11.014 -10.665 1.129 1.00 95.38 113 CYS A O 1
ATOM 879 N N . ASN A 1 114 ? -10.120 -11.991 2.694 1.00 94.38 114 ASN A N 1
ATOM 880 C CA . ASN A 1 114 ? -10.987 -11.530 3.774 1.00 94.38 114 ASN A CA 1
ATOM 881 C C . ASN A 1 114 ? -10.182 -10.739 4.795 1.00 94.38 114 ASN A C 1
ATOM 883 O O . ASN A 1 114 ? -9.084 -11.162 5.174 1.00 94.38 114 ASN A O 1
ATOM 887 N N . LEU A 1 115 ? -10.777 -9.645 5.264 1.00 95.62 115 LEU A N 1
ATOM 888 C CA . LEU A 1 115 ? -10.309 -8.832 6.377 1.00 95.62 115 LEU A CA 1
ATOM 889 C C . LEU A 1 115 ? -11.319 -8.940 7.522 1.00 95.62 115 LEU A C 1
ATOM 891 O O . LEU A 1 115 ? -12.514 -8.709 7.338 1.00 95.62 115 LEU A O 1
ATOM 895 N N . ILE A 1 116 ? -10.847 -9.284 8.711 1.00 96.12 116 ILE A N 1
ATOM 896 C CA . ILE A 1 116 ? -11.637 -9.329 9.937 1.00 96.12 116 ILE A CA 1
ATOM 897 C C . ILE A 1 116 ? -11.049 -8.303 10.893 1.00 96.12 116 ILE A C 1
ATOM 899 O O . ILE A 1 116 ? -9.854 -8.322 11.180 1.00 96.12 116 ILE A O 1
ATOM 903 N N . VAL A 1 117 ? -11.902 -7.412 11.380 1.00 96.25 117 VAL A N 1
ATOM 904 C CA . VAL A 1 117 ? -11.572 -6.447 12.423 1.00 96.25 117 VAL A CA 1
ATOM 905 C C . VAL A 1 117 ? -12.377 -6.821 13.659 1.00 96.25 117 VAL A C 1
ATOM 907 O O . VAL A 1 117 ? -13.606 -6.893 13.597 1.00 96.25 117 VAL A O 1
ATOM 910 N N . THR A 1 118 ? -11.703 -7.049 14.777 1.00 96.56 118 THR A N 1
ATOM 911 C CA . THR A 1 118 ? -12.332 -7.441 16.044 1.00 96.56 118 THR A CA 1
ATOM 912 C C . THR A 1 118 ? -12.052 -6.377 17.092 1.00 96.56 118 THR A C 1
ATOM 914 O O . THR A 1 118 ? -10.910 -5.959 17.242 1.00 96.56 118 THR A O 1
ATOM 917 N N . SER A 1 119 ? -13.076 -5.942 17.823 1.00 95.38 119 SER A N 1
ATOM 918 C CA . SER A 1 119 ? -12.873 -5.115 19.014 1.00 95.38 119 SER A CA 1
ATOM 919 C C . SER A 1 119 ? -12.443 -5.998 20.181 1.00 95.38 119 SER A C 1
ATOM 921 O O . SER A 1 119 ? -13.149 -6.941 20.539 1.00 95.38 119 SER A O 1
ATOM 923 N N . ASN A 1 120 ? -11.294 -5.686 20.763 1.00 93.44 120 ASN A N 1
ATOM 924 C CA . ASN A 1 120 ? -10.797 -6.296 21.985 1.00 93.44 120 ASN A CA 1
ATOM 925 C C . ASN A 1 120 ? -11.492 -5.685 23.212 1.00 93.44 120 ASN A C 1
ATOM 927 O O . ASN A 1 120 ? -12.124 -4.631 23.136 1.00 93.44 120 ASN A O 1
ATOM 931 N N . ALA A 1 121 ? -11.359 -6.349 24.364 1.00 89.62 121 ALA A N 1
ATOM 932 C CA . ALA A 1 121 ? -11.948 -5.887 25.624 1.00 89.62 121 ALA A CA 1
ATOM 933 C C . ALA A 1 121 ? -11.380 -4.536 26.103 1.00 89.62 121 ALA A C 1
ATOM 935 O O . ALA A 1 121 ? -12.062 -3.813 26.821 1.00 89.62 121 ALA A O 1
ATOM 936 N N . ASP A 1 122 ? -10.159 -4.194 25.684 1.00 87.88 122 ASP A N 1
ATOM 937 C CA . ASP A 1 122 ? -9.483 -2.923 25.970 1.00 87.88 122 ASP A CA 1
ATOM 938 C C . ASP A 1 122 ? -9.850 -1.798 24.983 1.00 87.88 122 ASP A C 1
ATOM 940 O O . ASP A 1 122 ? -9.241 -0.735 25.006 1.00 87.88 122 ASP A O 1
ATOM 944 N N . GLY A 1 123 ? -10.815 -2.028 24.087 1.00 86.12 123 GLY A N 1
ATOM 945 C CA . GLY A 1 123 ? -11.243 -1.051 23.085 1.00 86.12 123 GLY A CA 1
ATOM 946 C C . GLY A 1 123 ? -10.358 -0.988 21.837 1.00 86.12 123 GLY A C 1
ATOM 947 O O . GLY A 1 123 ? -10.744 -0.348 20.857 1.00 86.12 123 GLY A O 1
ATOM 948 N N . SER A 1 124 ? -9.221 -1.688 21.805 1.00 94.06 124 SER A N 1
ATOM 949 C CA . SER A 1 124 ? -8.388 -1.764 20.604 1.00 94.06 124 SER A CA 1
ATOM 950 C C . SER A 1 124 ? -9.042 -2.608 19.503 1.00 94.06 124 SER A C 1
ATOM 952 O O . SER A 1 124 ? -9.820 -3.530 19.751 1.00 94.06 124 SER A O 1
ATOM 954 N N . LEU A 1 125 ? -8.731 -2.294 18.249 1.00 96.38 125 LEU A N 1
ATOM 955 C CA . LEU A 1 125 ? -9.144 -3.050 17.073 1.00 96.38 125 LEU A CA 1
ATOM 956 C C . LEU A 1 125 ? -8.015 -3.991 16.654 1.00 96.38 125 LEU A C 1
ATOM 958 O O . LEU A 1 125 ? -6.955 -3.527 16.244 1.00 96.38 125 LEU A O 1
ATOM 962 N N . ALA A 1 126 ? -8.242 -5.300 16.706 1.00 97.25 126 ALA A N 1
ATOM 963 C CA . ALA A 1 126 ? -7.356 -6.303 16.126 1.00 97.25 126 ALA A CA 1
ATOM 964 C C . ALA A 1 126 ? -7.705 -6.544 14.654 1.00 97.25 126 ALA A C 1
ATOM 966 O O . ALA A 1 126 ? -8.873 -6.748 14.316 1.00 97.25 126 ALA A O 1
ATOM 967 N N . VAL A 1 127 ? -6.695 -6.561 13.786 1.00 97.00 127 VAL A N 1
ATOM 968 C CA . VAL A 1 127 ? -6.846 -6.793 12.346 1.00 97.00 127 VAL A CA 1
ATOM 969 C C . VAL A 1 127 ? -6.295 -8.172 11.992 1.00 97.00 127 VAL A C 1
ATOM 971 O O . VAL A 1 127 ? -5.169 -8.525 12.337 1.00 97.00 127 VAL A O 1
ATOM 974 N N . THR A 1 128 ? -7.103 -8.973 11.304 1.00 96.88 128 THR A N 1
ATOM 975 C CA . THR A 1 128 ? -6.733 -10.304 10.813 1.00 96.88 128 THR A CA 1
ATOM 976 C C . THR A 1 128 ? -7.079 -10.414 9.336 1.00 96.88 128 THR A C 1
ATOM 978 O O . THR A 1 128 ? -8.188 -10.077 8.925 1.00 96.88 128 THR A O 1
ATOM 981 N N . GLY A 1 129 ? -6.138 -10.893 8.531 1.00 96.19 129 GLY A N 1
ATOM 982 C CA . GLY A 1 129 ? -6.314 -11.133 7.106 1.00 96.19 129 GLY A CA 1
ATOM 983 C C . GLY A 1 129 ? -6.144 -12.604 6.729 1.00 96.19 129 GLY A C 1
ATOM 984 O O . GLY A 1 129 ? -5.578 -13.410 7.468 1.00 96.19 129 GLY A O 1
ATOM 985 N N . SER A 1 130 ? -6.620 -12.952 5.537 1.00 95.25 130 SER A N 1
ATOM 986 C CA . SER A 1 130 ? -6.433 -14.266 4.904 1.00 95.25 130 SER A CA 1
ATOM 987 C C . SER A 1 130 ? -5.714 -14.133 3.561 1.00 95.25 130 SER A C 1
ATOM 989 O O . SER A 1 130 ? -5.652 -13.044 2.986 1.00 95.25 130 SER A O 1
ATOM 991 N N . GLY A 1 131 ? -5.144 -15.230 3.054 1.00 92.00 131 GLY A N 1
ATOM 992 C CA . GLY A 1 131 ? -4.341 -15.195 1.828 1.00 92.00 131 GLY A CA 1
ATOM 993 C C . GLY A 1 131 ? -3.176 -14.208 1.958 1.00 92.00 131 GLY A C 1
ATOM 994 O O . GLY A 1 131 ? -2.517 -14.162 2.996 1.00 92.00 131 GLY A O 1
ATOM 995 N N . GLY A 1 132 ? -2.951 -13.368 0.944 1.00 89.94 132 GLY A N 1
ATOM 996 C CA . GLY A 1 132 ? -1.898 -12.345 0.997 1.00 89.94 132 GLY A CA 1
ATOM 997 C C . GLY A 1 132 ? -2.106 -11.265 2.074 1.00 89.94 132 GLY A C 1
ATOM 998 O O . GLY A 1 132 ? -1.141 -10.626 2.482 1.00 89.94 132 GLY A O 1
ATOM 999 N N . ALA A 1 133 ? -3.323 -11.103 2.612 1.00 95.12 133 ALA A N 1
ATOM 1000 C CA . ALA A 1 133 ? -3.591 -10.179 3.716 1.00 95.12 133 ALA A CA 1
ATOM 1001 C C . ALA A 1 133 ? -3.198 -10.744 5.095 1.00 95.12 133 ALA A C 1
ATOM 1003 O O . ALA A 1 133 ? -3.210 -10.003 6.076 1.00 95.12 133 ALA A O 1
ATOM 1004 N N . ALA A 1 134 ? -2.809 -12.023 5.197 1.00 95.75 134 ALA A N 1
ATOM 1005 C CA . ALA A 1 134 ? -2.376 -12.640 6.459 1.00 95.75 134 ALA A CA 1
ATOM 1006 C C . ALA A 1 134 ? -1.149 -11.954 7.086 1.00 95.75 134 ALA A C 1
ATOM 1008 O O . ALA A 1 134 ? -0.883 -12.107 8.275 1.00 95.75 134 ALA A O 1
ATOM 1009 N N . VAL A 1 135 ? -0.419 -11.150 6.308 1.00 93.88 135 VAL A N 1
ATOM 1010 C CA . VAL A 1 135 ? 0.672 -10.307 6.808 1.00 93.88 135 VAL A CA 1
ATOM 1011 C C . VAL A 1 135 ? 0.215 -9.288 7.860 1.00 93.88 135 VAL A C 1
ATOM 1013 O O . VAL A 1 135 ? 1.012 -8.906 8.715 1.00 93.88 135 VAL A O 1
ATOM 1016 N N . LEU A 1 136 ? -1.064 -8.896 7.843 1.00 95.81 136 LEU A N 1
ATOM 1017 C CA . LEU A 1 136 ? -1.667 -7.985 8.820 1.00 95.81 136 LEU A CA 1
ATOM 1018 C C . LEU A 1 136 ? -1.902 -8.643 10.185 1.00 95.81 136 LEU A C 1
ATOM 1020 O O . LEU A 1 136 ? -2.188 -7.941 11.150 1.00 95.81 136 LEU A O 1
ATOM 1024 N N . ASN A 1 137 ? -1.788 -9.970 10.294 1.00 96.00 137 ASN A N 1
ATOM 1025 C CA . ASN A 1 137 ? -2.087 -10.682 11.533 1.00 96.00 137 ASN A CA 1
ATOM 1026 C C . ASN A 1 137 ? -1.155 -10.223 12.662 1.00 96.00 137 ASN A C 1
ATOM 1028 O O . ASN A 1 137 ? 0.071 -10.280 12.539 1.00 96.00 137 ASN A O 1
ATOM 1032 N N . GLY A 1 138 ? -1.756 -9.778 13.767 1.00 94.19 138 GLY A N 1
ATOM 1033 C CA . GLY A 1 138 ? -1.050 -9.173 14.899 1.00 94.19 138 GLY A CA 1
ATOM 1034 C C . GLY A 1 138 ? -0.979 -7.644 14.854 1.00 94.19 138 GLY A C 1
ATOM 1035 O O . GLY A 1 138 ? -0.381 -7.053 15.750 1.00 94.19 138 GLY A O 1
ATOM 1036 N N . LEU A 1 139 ? -1.575 -7.000 13.844 1.00 97.00 139 LEU A N 1
ATOM 1037 C CA . LEU A 1 139 ? -1.797 -5.556 13.840 1.00 97.00 139 LEU A CA 1
ATOM 1038 C C . LEU A 1 139 ? -2.959 -5.215 14.778 1.00 97.00 139 LEU A C 1
ATOM 1040 O O . LEU A 1 139 ? -4.056 -5.765 14.651 1.00 97.00 139 LEU A O 1
ATOM 1044 N N . THR A 1 140 ? -2.730 -4.268 15.680 1.00 97.19 140 THR A N 1
ATOM 1045 C CA . THR A 1 140 ? -3.771 -3.688 16.535 1.00 97.19 140 THR A CA 1
ATOM 1046 C C . THR A 1 140 ? -3.764 -2.170 16.446 1.00 97.19 140 THR A C 1
ATOM 1048 O O . THR A 1 140 ? -2.686 -1.577 16.365 1.00 97.19 140 THR A O 1
ATOM 1051 N N . ILE A 1 141 ? -4.940 -1.551 16.522 1.00 96.75 141 ILE A N 1
ATOM 1052 C CA . ILE A 1 141 ? -5.129 -0.097 16.545 1.00 96.75 141 ILE A CA 1
ATOM 1053 C C . ILE A 1 141 ? -5.899 0.273 17.811 1.00 96.75 141 ILE A C 1
ATOM 1055 O O . ILE A 1 141 ? -7.047 -0.121 17.982 1.00 96.75 141 ILE A O 1
ATOM 1059 N N . ASP A 1 142 ? -5.279 1.033 18.696 1.00 94.50 142 ASP A N 1
ATOM 1060 C CA . ASP A 1 142 ? -5.914 1.596 19.882 1.00 94.50 142 ASP A CA 1
ATOM 1061 C C . ASP A 1 142 ? -6.611 2.910 19.503 1.00 94.50 142 ASP A C 1
ATOM 1063 O O . ASP A 1 142 ? -5.957 3.883 19.121 1.00 94.50 142 ASP A O 1
ATOM 1067 N N . SER A 1 143 ? -7.945 2.926 19.547 1.00 89.00 143 SER A N 1
ATOM 1068 C CA . SER A 1 143 ? -8.754 4.065 19.096 1.00 89.00 143 SER A CA 1
ATOM 1069 C C . SER A 1 143 ? -8.828 5.223 20.089 1.00 89.00 143 SER A C 1
ATOM 1071 O O . SER A 1 143 ? -9.379 6.268 19.741 1.00 89.00 143 SER A O 1
ATOM 1073 N N . GLU A 1 144 ? -8.339 5.045 21.315 1.00 88.56 144 GLU A N 1
ATOM 1074 C CA . GLU A 1 144 ? -8.286 6.113 22.317 1.00 88.56 144 GLU A CA 1
ATOM 1075 C C . GLU A 1 144 ? -6.960 6.860 22.216 1.00 88.56 144 GLU A C 1
ATOM 1077 O O . GLU A 1 144 ? -6.928 8.087 22.157 1.00 88.56 144 GLU A O 1
ATOM 1082 N N . THR A 1 145 ? -5.859 6.114 22.126 1.00 91.50 145 THR A N 1
ATOM 1083 C CA . THR A 1 145 ? -4.504 6.680 22.067 1.00 91.50 145 THR A CA 1
ATOM 1084 C C . THR A 1 145 ? -3.997 6.907 20.645 1.00 91.50 145 THR A C 1
ATOM 1086 O O . THR A 1 145 ? -2.911 7.453 20.470 1.00 91.50 145 THR A O 1
ATOM 1089 N N . MET A 1 146 ? -4.753 6.483 19.625 1.00 93.38 146 MET A N 1
ATOM 1090 C CA . MET A 1 146 ? -4.306 6.435 18.226 1.00 93.38 146 MET A CA 1
ATOM 1091 C C . MET A 1 146 ? -2.971 5.701 18.072 1.00 93.38 146 MET A C 1
ATOM 1093 O O . MET A 1 146 ? -2.110 6.114 17.298 1.00 93.38 146 MET A O 1
ATOM 1097 N N . THR A 1 147 ? -2.790 4.604 18.808 1.00 94.12 147 THR A N 1
ATOM 1098 C CA . THR A 1 147 ? -1.560 3.806 18.757 1.00 94.12 147 THR A CA 1
ATOM 1099 C C . THR A 1 147 ? -1.745 2.609 17.839 1.00 94.12 147 THR A C 1
ATOM 1101 O O . THR A 1 147 ? -2.638 1.793 18.064 1.00 94.12 147 THR A O 1
ATOM 1104 N N . ILE A 1 148 ? -0.855 2.431 16.864 1.00 95.75 148 ILE A N 1
ATOM 1105 C CA . ILE A 1 148 ? -0.725 1.152 16.159 1.00 95.75 148 ILE A CA 1
ATOM 1106 C C . ILE A 1 148 ? 0.332 0.289 16.837 1.00 95.75 148 ILE A C 1
ATOM 1108 O O . ILE A 1 148 ? 1.360 0.793 17.294 1.00 95.75 148 ILE A O 1
ATOM 1112 N N . ARG A 1 149 ? 0.102 -1.022 16.883 1.00 94.50 149 ARG A N 1
ATOM 1113 C CA . ARG A 1 149 ? 1.100 -2.013 17.306 1.00 94.50 149 ARG A CA 1
ATOM 1114 C C . ARG A 1 149 ? 1.121 -3.162 16.318 1.00 94.50 149 ARG A C 1
ATOM 1116 O O . ARG A 1 149 ? 0.069 -3.617 15.880 1.00 94.50 149 ARG A O 1
ATOM 1123 N N . TYR A 1 150 ? 2.314 -3.625 15.982 1.00 93.38 150 TYR A N 1
ATOM 1124 C CA . TYR A 1 150 ? 2.524 -4.792 15.143 1.00 93.38 150 TYR A CA 1
ATOM 1125 C C . TYR A 1 150 ? 3.803 -5.495 15.591 1.00 93.38 150 TYR A C 1
ATOM 1127 O O . TYR A 1 150 ? 4.897 -4.935 15.497 1.00 93.38 150 TYR A O 1
ATOM 1135 N N . LYS A 1 151 ? 3.657 -6.731 16.082 1.00 89.12 151 LYS A N 1
ATOM 1136 C CA . LYS A 1 151 ? 4.747 -7.500 16.703 1.00 89.12 151 LYS A CA 1
ATOM 1137 C C . LYS A 1 151 ? 5.389 -6.707 17.853 1.00 89.12 151 LYS A C 1
ATOM 1139 O O . LYS A 1 151 ? 4.718 -6.414 18.834 1.00 89.12 151 LYS A O 1
ATOM 1144 N N . ASP A 1 152 ? 6.667 -6.372 17.740 1.00 85.62 152 ASP A N 1
ATOM 1145 C CA . ASP A 1 152 ? 7.474 -5.669 18.739 1.00 85.62 152 ASP A CA 1
ATOM 1146 C C . ASP A 1 152 ? 7.575 -4.153 18.501 1.00 85.62 152 ASP A C 1
ATOM 1148 O O . ASP A 1 152 ? 8.285 -3.457 19.232 1.00 85.62 152 ASP A O 1
ATOM 1152 N N . LEU A 1 153 ? 6.866 -3.625 17.498 1.00 89.19 153 LEU A N 1
ATOM 1153 C CA . LEU A 1 153 ? 6.905 -2.216 17.126 1.00 89.19 153 LEU A CA 1
ATOM 1154 C C . LEU A 1 153 ? 5.543 -1.546 17.322 1.00 89.19 153 LEU A C 1
ATOM 1156 O O . LEU A 1 153 ? 4.488 -2.136 17.088 1.00 89.19 153 LEU A O 1
ATOM 1160 N N . SER A 1 154 ? 5.573 -0.286 17.746 1.00 91.75 154 SER A N 1
ATOM 1161 C CA . SER A 1 154 ? 4.389 0.547 17.929 1.00 91.75 154 SER A CA 1
ATOM 1162 C C . SER A 1 154 ? 4.655 1.975 17.474 1.00 91.75 154 SER A C 1
ATOM 1164 O O . SER A 1 154 ? 5.779 2.457 17.628 1.00 91.75 154 SER A O 1
ATOM 1166 N N . SER A 1 155 ? 3.618 2.653 16.986 1.00 91.56 155 SER A N 1
ATOM 1167 C CA . SER A 1 155 ? 3.650 4.081 16.655 1.00 91.56 155 SER A CA 1
ATOM 1168 C C . SER A 1 155 ? 2.438 4.792 17.238 1.00 91.56 155 SER A C 1
ATOM 1170 O O . SER A 1 155 ? 1.315 4.306 17.112 1.00 91.56 155 SER A O 1
ATOM 1172 N N . THR A 1 156 ? 2.680 5.952 17.841 1.00 90.75 156 THR A N 1
ATOM 1173 C CA . THR A 1 156 ? 1.658 6.923 18.257 1.00 90.75 156 THR A CA 1
ATOM 1174 C C . THR A 1 156 ? 1.625 8.142 17.330 1.00 90.75 156 THR A C 1
ATOM 1176 O O . THR A 1 156 ? 0.823 9.049 17.538 1.00 90.75 156 THR A O 1
ATOM 1179 N N . ASP A 1 157 ? 2.522 8.200 16.338 1.00 90.19 157 ASP A N 1
ATOM 1180 C CA . ASP A 1 157 ? 2.630 9.312 15.393 1.00 90.19 157 ASP A CA 1
ATOM 1181 C C . ASP A 1 157 ? 1.549 9.169 14.319 1.00 90.19 157 ASP A C 1
ATOM 1183 O O . ASP A 1 157 ? 1.765 8.567 13.270 1.00 90.19 157 ASP A O 1
ATOM 1187 N N . CYS A 1 158 ? 0.346 9.631 14.662 1.00 91.62 158 CYS A N 1
ATOM 1188 C CA . CYS A 1 158 ? -0.846 9.574 13.829 1.00 91.62 158 CYS A CA 1
ATOM 1189 C C . CYS A 1 158 ? -1.149 10.952 13.244 1.00 91.62 158 CYS A C 1
ATOM 1191 O O . CYS A 1 158 ? -1.417 11.908 13.984 1.00 91.62 158 CYS A O 1
ATOM 1193 N N . SER A 1 159 ? -1.202 11.039 11.921 1.00 90.44 159 SER A N 1
ATOM 1194 C CA . SER A 1 159 ? -1.571 12.247 11.187 1.00 90.44 159 SER A CA 1
ATOM 1195 C C . SER A 1 159 ? -2.826 12.025 10.343 1.00 90.44 159 SER A C 1
ATOM 1197 O O . SER A 1 159 ? -3.146 10.905 9.948 1.00 90.44 159 SER A O 1
ATOM 1199 N N . VAL A 1 160 ? -3.573 13.099 10.076 1.00 88.31 160 VAL A N 1
ATOM 1200 C CA . VAL A 1 160 ? -4.721 13.048 9.161 1.00 88.31 160 VAL A CA 1
ATOM 1201 C C . VAL A 1 160 ? -4.217 13.130 7.723 1.00 88.31 160 VAL A C 1
ATOM 1203 O O . VAL A 1 160 ? -3.496 14.058 7.352 1.00 88.31 160 VAL A O 1
ATOM 1206 N N . VAL A 1 161 ? -4.643 12.184 6.890 1.00 82.50 161 VAL A N 1
ATOM 1207 C CA . VAL A 1 161 ? -4.366 12.201 5.454 1.00 82.50 161 VAL A CA 1
ATOM 1208 C C . VAL A 1 161 ? -5.324 13.165 4.779 1.00 82.50 161 VAL A C 1
ATOM 1210 O O . VAL A 1 161 ? -6.528 12.918 4.695 1.00 82.50 161 VAL A O 1
ATOM 1213 N N . ILE A 1 162 ? -4.760 14.254 4.263 1.00 66.44 162 ILE A N 1
ATOM 1214 C CA . ILE A 1 162 ? -5.456 15.202 3.397 1.00 66.44 162 ILE A CA 1
ATOM 1215 C C . ILE A 1 162 ? -5.121 14.823 1.939 1.00 66.44 162 ILE A C 1
ATOM 1217 O O . ILE A 1 162 ? -3.935 14.659 1.633 1.00 66.44 162 ILE A O 1
ATOM 1221 N N . PRO A 1 163 ? -6.113 14.697 1.030 1.00 61.00 163 PRO A N 1
ATOM 1222 C CA . PRO A 1 163 ? -6.025 13.990 -0.265 1.00 61.00 163 PRO A CA 1
ATOM 1223 C C . PRO A 1 163 ? -5.052 14.521 -1.343 1.00 61.00 163 PRO A C 1
ATOM 1225 O O . PRO A 1 163 ? -5.214 14.219 -2.522 1.00 61.00 163 PRO A O 1
ATOM 1228 N N . LYS A 1 164 ? -4.002 15.265 -0.990 1.00 52.34 164 LYS A N 1
ATOM 1229 C CA . LYS A 1 164 ? -2.977 15.748 -1.929 1.00 52.34 164 LYS A CA 1
ATOM 1230 C C . LYS A 1 164 ? -1.686 14.922 -1.969 1.00 52.34 164 LYS A C 1
ATOM 1232 O O . LYS A 1 164 ? -0.832 15.237 -2.792 1.00 52.34 164 LYS A O 1
ATOM 1237 N N . ARG A 1 165 ? -1.497 13.920 -1.094 1.00 42.34 165 ARG A N 1
ATOM 1238 C CA . ARG A 1 165 ? -0.140 13.407 -0.802 1.00 42.34 165 ARG A CA 1
ATOM 1239 C C . ARG A 1 165 ? 0.196 11.968 -1.199 1.00 42.34 165 ARG A C 1
ATOM 1241 O O . ARG A 1 165 ? 1.378 11.657 -1.285 1.00 42.34 165 ARG A O 1
ATOM 1248 N N . THR A 1 166 ? -0.771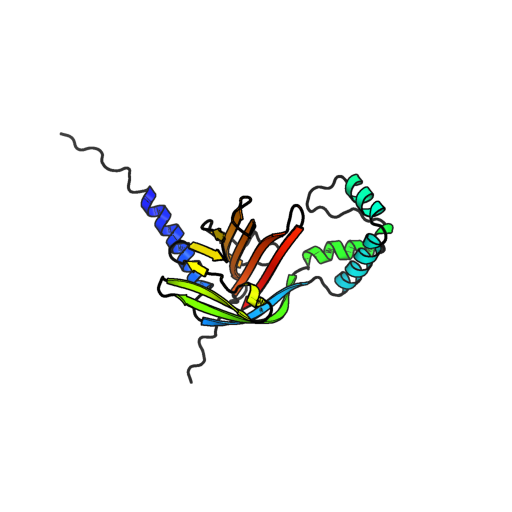 11.110 -1.504 1.00 50.41 166 THR A N 1
ATOM 1249 C CA . THR A 1 166 ? -0.491 9.741 -1.965 1.00 50.41 166 THR A CA 1
ATOM 1250 C C . THR A 1 166 ? -0.658 9.680 -3.479 1.00 50.41 166 THR A C 1
ATOM 1252 O O . THR A 1 166 ? -1.773 9.622 -3.977 1.00 50.41 166 THR A O 1
ATOM 1255 N N . ALA A 1 167 ? 0.441 9.708 -4.237 1.00 61.22 167 ALA A N 1
ATOM 1256 C CA . ALA A 1 167 ? 0.448 9.779 -5.709 1.00 61.22 167 ALA A CA 1
ATOM 1257 C C . ALA A 1 167 ? -0.350 8.669 -6.444 1.00 61.22 167 ALA A C 1
ATOM 1259 O O . ALA A 1 167 ? -0.507 8.737 -7.658 1.00 61.22 167 ALA A O 1
ATOM 1260 N N . LEU A 1 168 ? -0.852 7.657 -5.726 1.00 73.38 168 LEU A N 1
ATOM 1261 C CA . LEU A 1 168 ? -1.576 6.505 -6.268 1.00 73.38 168 LEU A CA 1
ATOM 1262 C C . LEU A 1 168 ? -3.083 6.512 -5.970 1.00 73.38 168 LEU A C 1
ATOM 1264 O O . LEU A 1 168 ? -3.843 5.872 -6.697 1.00 73.38 168 LEU A O 1
ATOM 1268 N N . VAL A 1 169 ? -3.517 7.183 -4.897 1.00 79.06 169 VAL A N 1
ATOM 1269 C CA . VAL A 1 169 ? -4.913 7.193 -4.431 1.00 79.06 169 VAL A CA 1
ATOM 1270 C C . VAL A 1 169 ? -5.254 8.522 -3.767 1.00 79.06 169 VAL A C 1
ATOM 1272 O O . VAL A 1 169 ? -4.418 9.114 -3.092 1.00 79.06 169 VAL A O 1
ATOM 1275 N N . SER A 1 170 ? -6.499 8.973 -3.891 1.00 86.50 170 SER A N 1
ATOM 1276 C CA . SER A 1 170 ? -7.023 10.091 -3.103 1.00 86.50 170 SER A CA 1
ATOM 1277 C C . SER A 1 170 ? -7.915 9.541 -1.998 1.00 86.50 170 SER A C 1
ATOM 1279 O O . SER A 1 170 ? -8.959 8.949 -2.275 1.00 86.50 170 SER A O 1
ATOM 1281 N N . ILE A 1 171 ? -7.490 9.714 -0.745 1.00 87.69 171 ILE A N 1
ATOM 1282 C CA . ILE A 1 171 ? -8.207 9.213 0.431 1.00 87.69 171 ILE A CA 1
ATOM 1283 C C . ILE A 1 171 ? -8.388 10.305 1.488 1.00 87.69 171 ILE A C 1
ATOM 1285 O O . ILE A 1 171 ? -7.578 11.224 1.593 1.00 87.69 171 ILE A O 1
ATOM 1289 N N . ASN A 1 172 ? -9.427 10.145 2.304 1.00 88.88 172 ASN A N 1
ATOM 1290 C CA . ASN A 1 172 ? -9.562 10.791 3.606 1.00 88.88 172 ASN A CA 1
ATOM 1291 C C . ASN A 1 172 ? -9.308 9.726 4.675 1.00 88.88 172 ASN A C 1
ATOM 1293 O O . ASN A 1 172 ? -10.020 8.715 4.708 1.00 88.88 172 ASN A O 1
ATOM 1297 N N . GLY A 1 173 ? -8.303 9.913 5.525 1.00 91.69 173 GLY A N 1
ATOM 1298 C CA . GLY A 1 173 ? -7.876 8.848 6.428 1.00 91.69 173 GLY A CA 1
ATOM 1299 C C . GLY A 1 173 ? -6.873 9.273 7.483 1.00 91.69 173 GLY A C 1
ATOM 1300 O O . GLY A 1 173 ? -6.702 10.457 7.763 1.00 91.69 173 GLY A O 1
ATOM 1301 N N . LEU A 1 174 ? -6.224 8.273 8.059 1.00 93.75 174 LEU A N 1
ATOM 1302 C CA . LEU A 1 174 ? -5.170 8.398 9.051 1.00 93.75 174 LEU A CA 1
ATOM 1303 C C . LEU A 1 174 ? -3.911 7.713 8.531 1.00 93.75 174 LEU A C 1
ATOM 1305 O O . LEU A 1 174 ? -3.998 6.684 7.855 1.00 93.75 174 LEU A O 1
ATOM 1309 N N . ASP A 1 175 ? -2.764 8.289 8.855 1.00 93.00 175 ASP A N 1
ATOM 1310 C CA . ASP A 1 175 ? -1.450 7.758 8.531 1.00 93.00 175 ASP A CA 1
ATOM 1311 C C . ASP A 1 175 ? -0.597 7.678 9.788 1.00 93.00 175 ASP A C 1
ATOM 1313 O O . ASP A 1 175 ? -0.502 8.639 10.555 1.00 93.00 175 ASP A O 1
ATOM 1317 N N . TRP A 1 176 ? 0.018 6.519 9.968 1.00 93.88 176 TRP A N 1
ATOM 1318 C CA . TRP A 1 176 ? 1.014 6.255 10.983 1.00 93.88 176 TRP A CA 1
ATOM 1319 C C . TRP A 1 176 ? 2.324 5.922 10.310 1.00 93.88 176 TRP A C 1
ATOM 1321 O O . TRP A 1 176 ? 2.378 5.038 9.452 1.00 93.88 176 TRP A O 1
ATOM 1331 N N . ASN A 1 177 ? 3.397 6.539 10.787 1.00 89.50 177 ASN A N 1
ATOM 1332 C CA . ASN A 1 177 ? 4.741 6.168 10.390 1.00 89.50 177 ASN A CA 1
ATOM 1333 C C . ASN A 1 177 ? 5.644 6.042 11.619 1.00 89.50 177 ASN A C 1
ATOM 1335 O O . ASN A 1 177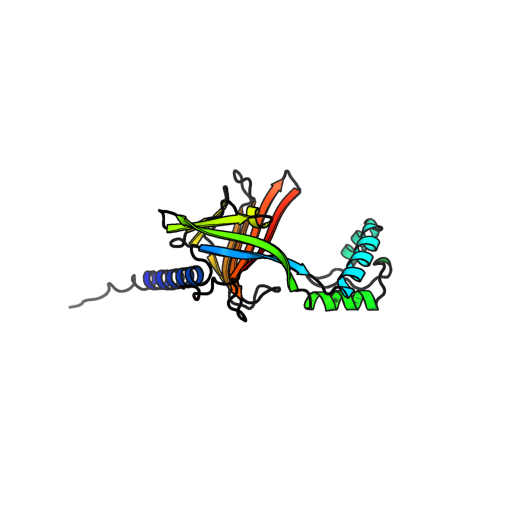 ? 5.480 6.719 12.631 1.00 89.50 177 ASN A O 1
ATOM 1339 N N . THR A 1 178 ? 6.572 5.101 11.577 1.00 86.44 178 THR A N 1
ATOM 1340 C CA . THR A 1 178 ? 7.619 4.945 12.576 1.00 86.44 178 THR A CA 1
ATOM 1341 C C . THR A 1 178 ? 8.787 4.238 11.937 1.00 86.44 178 THR A C 1
ATOM 1343 O O . THR A 1 178 ? 8.652 3.157 11.364 1.00 86.44 178 THR A O 1
ATOM 1346 N N . GLU A 1 179 ? 9.957 4.824 12.131 1.00 80.06 179 GLU A N 1
ATOM 1347 C CA . GLU A 1 179 ? 11.235 4.198 11.856 1.00 80.06 179 GLU A CA 1
ATOM 1348 C C . GLU A 1 179 ? 11.973 4.071 13.189 1.00 80.06 179 GLU A C 1
ATOM 1350 O O . GLU A 1 179 ? 12.189 5.054 13.899 1.00 80.06 179 GLU A O 1
ATOM 1355 N N . LYS A 1 180 ? 12.332 2.844 13.566 1.00 71.12 180 LYS A N 1
ATOM 1356 C CA . LYS A 1 180 ? 13.235 2.584 14.687 1.00 71.12 180 LYS A CA 1
ATOM 1357 C C . LYS A 1 180 ? 14.507 1.964 14.143 1.00 71.12 180 LYS A C 1
ATOM 1359 O O . LYS A 1 180 ? 14.504 0.872 13.587 1.00 71.12 180 LYS A O 1
ATOM 1364 N N . VAL A 1 181 ? 15.612 2.667 14.347 1.00 55.03 181 VAL A N 1
ATOM 1365 C CA . VAL A 1 181 ? 16.944 2.219 13.923 1.00 55.03 181 VAL A CA 1
ATOM 1366 C C . VAL A 1 181 ? 17.596 1.320 14.987 1.00 55.03 181 VAL A C 1
ATOM 1368 O O . VAL A 1 181 ? 18.580 0.641 14.704 1.00 55.03 181 VAL A O 1
ATOM 1371 N N . THR A 1 182 ? 17.041 1.266 16.205 1.00 52.59 182 THR A N 1
ATOM 1372 C CA . THR A 1 182 ? 17.755 0.715 17.365 1.00 52.59 182 THR A CA 1
ATOM 1373 C C . THR A 1 182 ? 17.132 -0.589 17.895 1.00 52.59 182 THR A C 1
ATOM 1375 O O . THR A 1 182 ? 15.924 -0.620 18.140 1.00 52.59 182 THR A O 1
ATOM 1378 N N . PRO A 1 183 ? 17.941 -1.646 18.134 1.00 56.03 183 PRO A N 1
ATOM 1379 C CA . PRO A 1 183 ? 17.526 -2.879 18.816 1.00 56.03 183 PRO A CA 1
ATOM 1380 C C . PRO A 1 183 ? 16.830 -2.611 20.168 1.00 56.03 183 PRO A C 1
ATOM 1382 O O . PRO A 1 183 ? 17.082 -1.567 20.775 1.00 56.03 183 PRO A O 1
ATOM 1385 N N . PRO A 1 184 ? 16.002 -3.540 20.692 1.00 58.69 184 PRO A N 1
ATOM 1386 C CA . PRO A 1 184 ? 15.914 -4.962 20.337 1.00 58.69 184 PRO A CA 1
ATOM 1387 C C . PRO A 1 184 ? 14.834 -5.331 19.304 1.00 58.69 184 PRO A C 1
ATOM 1389 O O . PRO A 1 184 ? 14.559 -6.519 19.142 1.00 58.69 184 PRO A O 1
ATOM 1392 N N . SER A 1 185 ? 14.208 -4.371 18.611 1.00 62.78 185 SER A N 1
ATOM 1393 C CA . SER A 1 185 ? 13.139 -4.708 17.666 1.00 62.78 185 SER A CA 1
ATOM 1394 C C . SER A 1 185 ? 13.663 -5.453 16.434 1.00 62.78 185 SER A C 1
ATOM 1396 O O . SER A 1 185 ? 14.653 -5.085 15.803 1.00 62.78 185 SER A O 1
ATOM 1398 N N . THR A 1 186 ? 12.965 -6.521 16.073 1.00 74.44 186 THR A N 1
ATOM 1399 C CA . THR A 1 186 ? 13.129 -7.262 14.825 1.00 74.44 186 THR A CA 1
ATOM 1400 C C . THR A 1 186 ? 12.671 -6.438 13.623 1.00 74.44 186 THR A C 1
ATOM 1402 O O . THR A 1 186 ? 13.216 -6.597 12.530 1.00 74.44 186 THR A O 1
ATOM 1405 N N . LEU A 1 187 ? 11.704 -5.538 13.816 1.00 78.69 187 LEU A N 1
ATOM 1406 C CA . LEU A 1 187 ? 11.264 -4.565 12.821 1.00 78.69 187 LEU A CA 1
ATOM 1407 C C . LEU A 1 187 ? 12.018 -3.241 12.958 1.00 78.69 187 LEU A C 1
ATOM 1409 O O . LEU A 1 187 ? 12.253 -2.761 14.066 1.00 78.69 187 LEU A O 1
ATOM 1413 N N . THR A 1 188 ? 12.342 -2.632 11.820 1.00 84.50 188 THR A N 1
ATOM 1414 C CA . THR A 1 188 ? 12.999 -1.319 11.740 1.00 84.50 188 THR A CA 1
ATOM 1415 C C . THR A 1 188 ? 12.085 -0.214 11.227 1.00 84.50 188 THR A C 1
ATOM 1417 O O . THR A 1 188 ? 12.361 0.959 11.454 1.00 84.50 188 THR A O 1
ATOM 1420 N N . ALA A 1 189 ? 10.984 -0.558 10.559 1.00 89.00 189 ALA A N 1
ATOM 1421 C CA . ALA A 1 189 ? 9.964 0.412 10.179 1.00 89.00 189 ALA A CA 1
ATOM 1422 C C . ALA A 1 189 ? 8.568 -0.212 10.193 1.00 89.00 189 ALA A C 1
ATOM 1424 O O . ALA A 1 189 ? 8.402 -1.394 9.872 1.00 89.00 189 ALA A O 1
ATOM 1425 N N . LEU A 1 190 ? 7.580 0.605 10.539 1.00 91.69 190 LEU A N 1
ATOM 1426 C CA . LEU A 1 190 ? 6.159 0.290 10.491 1.00 91.69 190 LEU A CA 1
ATOM 1427 C C . LEU A 1 190 ? 5.410 1.520 9.984 1.00 91.69 190 LEU A C 1
ATOM 1429 O O . LEU A 1 190 ? 5.480 2.584 10.597 1.00 91.69 190 LEU A O 1
ATOM 1433 N N . SER A 1 191 ? 4.661 1.345 8.903 1.00 92.69 191 SER A N 1
ATOM 1434 C CA . SER A 1 191 ? 3.750 2.358 8.386 1.00 92.69 191 SER A CA 1
ATOM 1435 C C . SER A 1 191 ? 2.378 1.743 8.146 1.00 92.69 191 SER A C 1
ATOM 1437 O O . SER A 1 191 ? 2.263 0.609 7.665 1.00 92.69 191 SER A O 1
ATOM 1439 N N . LEU A 1 192 ? 1.336 2.488 8.489 1.00 95.00 192 LEU A N 1
ATOM 1440 C CA . LEU A 1 192 ? -0.046 2.121 8.232 1.00 95.00 192 LEU A CA 1
ATOM 1441 C C . LEU A 1 192 ? -0.786 3.359 7.752 1.00 95.00 192 LEU A C 1
ATOM 1443 O O . LEU A 1 192 ? -0.871 4.338 8.482 1.00 95.00 192 LEU A O 1
ATOM 1447 N N . THR A 1 193 ? -1.410 3.274 6.590 1.00 94.31 193 THR A N 1
ATOM 1448 C CA . THR A 1 193 ? -2.380 4.265 6.139 1.00 94.31 193 THR A CA 1
ATOM 1449 C C . THR A 1 193 ? -3.736 3.590 6.054 1.00 94.31 193 THR A C 1
ATOM 1451 O O . THR A 1 193 ? -3.871 2.548 5.419 1.00 94.31 193 THR A O 1
ATOM 1454 N N . VAL A 1 194 ? -4.756 4.163 6.684 1.00 94.38 194 VAL A N 1
ATOM 1455 C CA . VAL A 1 194 ? -6.131 3.649 6.650 1.00 94.38 194 VAL A CA 1
ATOM 1456 C C . VAL A 1 194 ? -7.062 4.799 6.312 1.00 94.38 194 VAL A C 1
ATOM 1458 O O . VAL A 1 194 ? -7.118 5.796 7.027 1.00 94.38 194 VAL A O 1
ATOM 1461 N N . GLY A 1 195 ? -7.812 4.674 5.222 1.00 92.00 195 GLY A N 1
ATOM 1462 C CA . GLY A 1 195 ? -8.715 5.731 4.773 1.00 92.00 195 GLY A CA 1
ATOM 1463 C C . GLY A 1 195 ? -9.902 5.219 3.979 1.00 92.00 195 GLY A C 1
ATOM 1464 O O . GLY A 1 195 ? -10.049 4.027 3.715 1.00 92.00 195 GLY A O 1
ATOM 1465 N N . ARG A 1 196 ? -10.768 6.145 3.589 1.00 91.19 196 ARG A N 1
ATOM 1466 C CA . ARG A 1 196 ? -11.749 5.921 2.529 1.00 91.19 196 ARG A CA 1
ATOM 1467 C C . ARG A 1 196 ? -11.338 6.699 1.301 1.00 91.19 196 ARG A C 1
ATOM 1469 O O . ARG A 1 196 ? -10.859 7.825 1.426 1.00 91.19 196 ARG A O 1
ATOM 1476 N N . TYR A 1 197 ? -11.580 6.118 0.138 1.00 89.44 197 TYR A N 1
ATOM 1477 C CA . TYR A 1 197 ? -11.456 6.835 -1.122 1.00 89.44 197 TYR A CA 1
ATOM 1478 C C . TYR A 1 197 ? -12.314 8.111 -1.118 1.00 89.44 197 TYR A C 1
ATOM 1480 O O . TYR A 1 197 ? -13.375 8.162 -0.495 1.00 89.44 197 TYR A O 1
ATOM 1488 N N . THR A 1 198 ? -11.846 9.166 -1.784 1.00 87.38 198 THR A N 1
ATOM 1489 C CA . THR A 1 198 ? -12.597 10.430 -1.888 1.00 87.38 198 THR A CA 1
ATOM 1490 C C . THR A 1 198 ? -13.748 10.352 -2.886 1.00 87.38 198 THR A C 1
ATOM 1492 O O . THR A 1 198 ? -14.714 11.098 -2.765 1.00 87.38 198 THR A O 1
ATOM 1495 N N . ASP A 1 199 ? -13.632 9.474 -3.880 1.00 85.12 199 ASP A N 1
ATOM 1496 C CA . ASP A 1 199 ? -14.562 9.304 -5.001 1.00 85.12 199 ASP A CA 1
ATOM 1497 C C . ASP A 1 199 ? -15.519 8.112 -4.827 1.00 85.12 199 ASP A C 1
ATOM 1499 O O . ASP A 1 199 ? -16.555 8.043 -5.487 1.00 85.12 199 ASP A O 1
ATOM 1503 N N . THR A 1 200 ? -15.210 7.181 -3.922 1.00 86.50 200 THR A N 1
ATOM 1504 C CA . THR A 1 200 ? -16.035 6.002 -3.638 1.00 86.50 200 THR A CA 1
ATOM 1505 C C . THR A 1 200 ? -16.214 5.785 -2.137 1.00 86.50 200 THR A C 1
ATOM 1507 O O . THR A 1 200 ? -15.574 6.414 -1.302 1.00 86.50 200 THR A O 1
ATOM 1510 N N . THR A 1 201 ? -17.099 4.864 -1.757 1.00 86.88 201 THR A N 1
ATOM 1511 C CA . THR A 1 201 ? -17.291 4.488 -0.346 1.00 86.88 201 THR A CA 1
ATOM 1512 C C . THR A 1 201 ? -16.336 3.390 0.120 1.00 86.88 201 THR A C 1
ATOM 1514 O O . THR A 1 201 ? -16.422 2.971 1.278 1.00 86.88 201 THR A O 1
ATOM 1517 N N . HIS A 1 202 ? -15.454 2.906 -0.760 1.00 91.44 202 HIS A N 1
ATOM 1518 C CA . HIS A 1 202 ? -14.517 1.837 -0.444 1.00 91.44 202 HIS A CA 1
ATOM 1519 C C . HIS A 1 202 ? -13.530 2.276 0.642 1.00 91.44 202 HIS A C 1
ATOM 1521 O O . HIS A 1 202 ? -13.078 3.424 0.682 1.00 91.44 202 HIS A O 1
ATOM 1527 N N . GLY A 1 203 ? -13.201 1.337 1.525 1.00 93.31 203 GLY A N 1
ATOM 1528 C CA . GLY A 1 203 ? -12.073 1.478 2.430 1.00 93.31 203 GLY A CA 1
ATOM 1529 C C . GLY A 1 203 ? -10.768 1.149 1.715 1.00 93.31 203 GLY A C 1
ATOM 1530 O O . GLY A 1 203 ? -10.754 0.384 0.749 1.00 93.31 203 GLY A O 1
ATOM 1531 N N . PHE A 1 204 ? -9.691 1.740 2.207 1.00 94.25 204 PHE A N 1
ATOM 1532 C CA . PHE A 1 204 ? -8.329 1.582 1.735 1.00 94.25 204 PHE A CA 1
A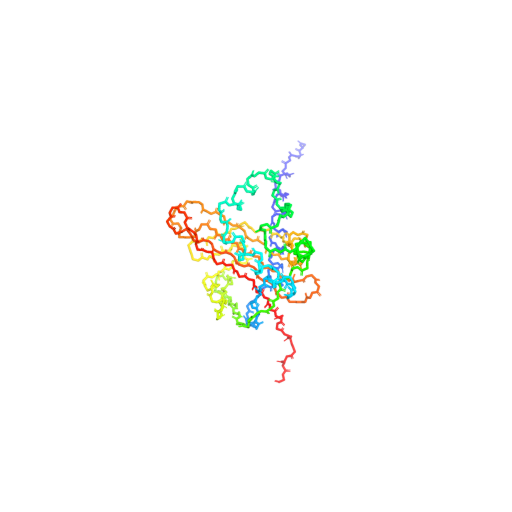TOM 1533 C C . PHE A 1 204 ? -7.399 1.368 2.927 1.00 94.25 204 PHE A C 1
ATOM 1535 O O . PHE A 1 204 ? -7.552 2.012 3.971 1.00 94.25 204 PHE A O 1
ATOM 1542 N N . LEU A 1 205 ? -6.434 0.471 2.754 1.00 94.81 205 LEU A N 1
ATOM 1543 C CA . LEU A 1 205 ? -5.343 0.239 3.684 1.00 94.81 205 LEU A CA 1
ATOM 1544 C C . LEU A 1 205 ? -4.041 0.073 2.901 1.00 94.81 205 LEU A C 1
ATOM 1546 O O . LEU A 1 205 ? -3.956 -0.756 1.994 1.00 94.81 205 LEU A O 1
ATOM 1550 N N . GLU A 1 206 ? -3.024 0.828 3.293 1.00 94.75 206 GLU A N 1
ATOM 1551 C CA . GLU A 1 206 ? -1.628 0.583 2.946 1.00 94.75 206 GLU A CA 1
ATOM 1552 C C . GLU A 1 206 ? -0.896 0.153 4.213 1.00 94.75 206 GLU A C 1
ATOM 1554 O O . GLU A 1 206 ? -0.987 0.809 5.249 1.00 94.75 206 GLU A O 1
ATOM 1559 N N . PHE A 1 207 ? -0.183 -0.963 4.145 1.00 95.06 207 PHE A N 1
ATOM 1560 C CA . PHE A 1 207 ? 0.617 -1.468 5.249 1.00 95.06 207 PHE A CA 1
ATOM 1561 C C . PHE A 1 207 ? 2.035 -1.726 4.781 1.00 95.06 207 PHE A C 1
ATOM 1563 O O . PHE A 1 207 ? 2.258 -2.426 3.788 1.00 95.06 207 PHE A O 1
ATOM 1570 N N . ARG A 1 208 ? 2.994 -1.209 5.546 1.00 93.25 208 ARG A N 1
ATOM 1571 C CA . ARG A 1 208 ? 4.408 -1.492 5.367 1.00 93.25 208 ARG A CA 1
ATOM 1572 C C . ARG A 1 208 ? 5.033 -1.918 6.685 1.00 93.25 208 ARG A C 1
ATOM 1574 O O . ARG A 1 208 ? 4.930 -1.218 7.686 1.00 93.25 208 ARG A O 1
ATOM 1581 N N . ALA A 1 209 ? 5.747 -3.036 6.663 1.00 91.06 209 ALA A N 1
ATOM 1582 C CA . ALA A 1 209 ? 6.618 -3.443 7.756 1.00 91.06 209 ALA A CA 1
ATOM 1583 C C . ALA A 1 209 ? 7.970 -3.879 7.197 1.00 91.06 209 ALA A C 1
ATOM 1585 O O . ALA A 1 209 ? 8.044 -4.767 6.343 1.00 91.06 209 ALA A O 1
ATOM 1586 N N . THR A 1 210 ? 9.039 -3.264 7.692 1.00 88.44 210 THR A N 1
ATOM 1587 C CA . THR A 1 210 ? 10.411 -3.566 7.281 1.00 88.44 210 THR A CA 1
ATOM 1588 C C . THR A 1 210 ? 11.133 -4.278 8.414 1.00 88.44 210 THR A C 1
ATOM 1590 O O . THR A 1 210 ? 11.148 -3.806 9.549 1.00 88.44 210 THR A O 1
ATOM 1593 N N . LYS A 1 211 ? 11.749 -5.418 8.099 1.00 83.12 211 LYS A N 1
ATOM 1594 C CA . LYS A 1 211 ? 12.614 -6.186 8.997 1.00 83.12 211 LYS A CA 1
ATOM 1595 C C . LYS A 1 211 ? 14.062 -6.046 8.537 1.00 83.12 211 LYS A C 1
ATOM 1597 O O . LYS A 1 211 ? 14.340 -6.308 7.366 1.00 83.12 211 LYS A O 1
ATOM 1602 N N . ALA A 1 212 ? 14.986 -5.721 9.437 1.00 72.62 212 ALA A N 1
ATOM 1603 C CA . ALA A 1 212 ? 16.410 -5.848 9.134 1.00 72.62 212 ALA A CA 1
ATOM 1604 C C . ALA A 1 212 ? 16.806 -7.332 9.063 1.00 72.62 212 ALA A C 1
ATOM 1606 O O . ALA A 1 212 ? 16.443 -8.138 9.923 1.00 72.62 212 ALA A O 1
ATOM 1607 N N . VAL A 1 213 ? 17.562 -7.699 8.033 1.00 66.56 213 VAL A N 1
ATOM 1608 C CA . VAL A 1 213 ? 18.139 -9.032 7.851 1.00 66.56 213 VAL A CA 1
ATOM 1609 C C . VAL A 1 213 ? 19.649 -8.851 7.681 1.00 66.56 213 VAL A C 1
ATOM 1611 O O . VAL A 1 213 ? 20.160 -8.598 6.593 1.00 66.56 213 VAL A O 1
ATOM 1614 N N . GLY A 1 214 ? 20.386 -8.935 8.789 1.00 63.09 214 GLY A N 1
ATOM 1615 C CA . GLY A 1 214 ? 21.833 -8.700 8.790 1.00 63.09 214 GLY A CA 1
ATOM 1616 C C . GLY A 1 214 ? 22.216 -7.244 8.488 1.00 63.09 214 GLY A C 1
ATOM 1617 O O . GLY A 1 214 ? 21.429 -6.323 8.685 1.00 63.09 214 GLY A O 1
ATOM 1618 N N . ARG A 1 215 ? 23.461 -7.028 8.041 1.00 56.97 215 ARG A N 1
ATOM 1619 C CA . ARG A 1 215 ? 24.063 -5.687 7.897 1.00 56.97 215 ARG A CA 1
ATOM 1620 C C . ARG A 1 215 ? 23.601 -4.888 6.668 1.00 56.97 215 ARG A C 1
ATOM 1622 O O . ARG A 1 215 ? 23.871 -3.696 6.625 1.00 56.97 215 ARG A O 1
ATOM 1629 N N . ALA A 1 216 ? 22.951 -5.521 5.685 1.00 54.53 216 ALA A N 1
ATOM 1630 C CA . ALA A 1 216 ? 22.627 -4.876 4.404 1.00 54.53 216 ALA A CA 1
ATOM 1631 C C . ALA A 1 216 ? 21.308 -5.319 3.740 1.00 54.53 216 ALA A C 1
ATOM 1633 O O . ALA A 1 216 ? 20.892 -4.689 2.772 1.00 54.53 216 ALA A O 1
ATOM 1634 N N . ALA A 1 217 ? 20.638 -6.377 4.216 1.00 54.56 217 ALA A N 1
ATOM 1635 C CA . ALA A 1 217 ? 19.380 -6.828 3.622 1.00 54.56 217 ALA A CA 1
ATOM 1636 C C . ALA A 1 217 ? 18.183 -6.405 4.481 1.00 54.56 217 ALA A C 1
ATOM 1638 O O . ALA A 1 217 ? 18.266 -6.316 5.707 1.00 54.56 217 ALA A O 1
ATOM 1639 N N . SER A 1 218 ? 17.048 -6.156 3.831 1.00 62.53 218 SER A N 1
ATOM 1640 C CA . SER A 1 218 ? 15.773 -5.927 4.507 1.00 62.53 218 SER A CA 1
ATOM 1641 C C . SER A 1 218 ? 14.688 -6.791 3.879 1.00 62.53 218 SER A C 1
ATOM 1643 O O . SER A 1 218 ? 14.653 -6.975 2.663 1.00 62.53 218 SER A O 1
ATOM 1645 N N . MET A 1 219 ? 13.811 -7.344 4.712 1.00 69.81 219 MET A N 1
ATOM 1646 C CA . MET A 1 219 ? 12.576 -7.969 4.249 1.00 69.81 219 MET A CA 1
ATOM 1647 C C . MET A 1 219 ? 11.461 -6.943 4.392 1.00 69.81 219 MET A C 1
ATOM 1649 O O . MET A 1 219 ? 11.203 -6.460 5.495 1.00 69.81 219 MET A O 1
ATOM 1653 N N . ASN A 1 220 ? 10.818 -6.611 3.276 1.00 82.19 220 ASN A N 1
ATOM 1654 C CA . ASN A 1 220 ? 9.742 -5.634 3.229 1.00 82.19 220 ASN A CA 1
ATOM 1655 C C . ASN A 1 220 ? 8.422 -6.350 2.983 1.00 82.19 220 ASN A C 1
ATOM 1657 O O . ASN A 1 220 ? 8.235 -7.004 1.960 1.00 82.19 220 ASN A O 1
ATOM 1661 N N . HIS A 1 221 ? 7.499 -6.201 3.920 1.00 85.81 221 HIS A N 1
ATOM 1662 C CA . HIS A 1 221 ? 6.094 -6.429 3.654 1.00 85.81 221 HIS A CA 1
ATOM 1663 C C . HIS A 1 221 ? 5.501 -5.111 3.191 1.00 85.81 221 HIS A C 1
ATOM 1665 O O . HIS A 1 221 ? 5.570 -4.133 3.930 1.00 85.81 221 HIS A O 1
ATOM 1671 N N . HIS A 1 222 ? 4.936 -5.090 1.989 1.00 91.94 222 HIS A N 1
ATOM 1672 C CA . HIS A 1 222 ? 4.187 -3.954 1.470 1.00 91.94 222 HIS A CA 1
ATOM 1673 C C . HIS A 1 222 ? 2.880 -4.476 0.892 1.00 91.94 222 HIS A C 1
ATOM 1675 O O . HIS A 1 222 ? 2.886 -5.370 0.048 1.00 91.94 222 HIS A O 1
ATOM 1681 N N . LEU A 1 223 ? 1.766 -3.976 1.413 1.00 94.38 223 LEU A N 1
ATOM 1682 C CA . LEU A 1 223 ? 0.430 -4.418 1.053 1.00 94.38 223 LEU A CA 1
ATOM 1683 C C . LEU A 1 223 ? -0.455 -3.203 0.803 1.00 94.38 223 LEU A C 1
ATOM 1685 O O . LEU A 1 223 ? -0.555 -2.327 1.658 1.00 94.38 223 LEU A O 1
ATOM 1689 N N . TYR A 1 224 ? -1.161 -3.227 -0.321 1.00 95.12 224 TYR A N 1
ATOM 1690 C CA . TYR A 1 224 ? -2.307 -2.369 -0.581 1.00 95.12 224 TYR A CA 1
ATOM 1691 C C . TYR A 1 224 ? -3.571 -3.218 -0.579 1.00 95.12 224 TYR A C 1
ATOM 1693 O O . TYR A 1 224 ? -3.607 -4.297 -1.176 1.00 95.12 224 TYR A O 1
ATOM 1701 N N . LEU A 1 225 ? -4.618 -2.739 0.075 1.00 95.50 225 LEU A N 1
ATOM 1702 C CA . LEU A 1 225 ? -5.876 -3.456 0.199 1.00 95.50 225 LEU A CA 1
ATOM 1703 C C . LEU A 1 225 ? -7.038 -2.472 0.096 1.00 95.50 225 LEU A C 1
ATOM 1705 O O . LEU A 1 225 ? -7.005 -1.392 0.681 1.00 95.50 225 LEU A O 1
ATOM 1709 N N . GLN A 1 226 ? -8.080 -2.858 -0.635 1.00 94.94 226 GLN A N 1
ATOM 1710 C CA . GLN A 1 226 ? -9.366 -2.161 -0.611 1.00 94.94 226 GLN A CA 1
ATOM 1711 C C . GLN A 1 226 ? -10.485 -3.102 -0.188 1.00 94.94 226 GLN A C 1
ATOM 1713 O O . GLN A 1 226 ? -10.424 -4.304 -0.444 1.00 94.94 226 GLN A O 1
ATOM 1718 N N . TRP A 1 227 ? -11.540 -2.556 0.402 1.00 94.56 227 TRP A N 1
ATOM 1719 C CA . TRP A 1 227 ? -12.747 -3.318 0.712 1.00 94.56 227 TRP A CA 1
ATOM 1720 C C . TRP A 1 227 ? -13.997 -2.492 0.471 1.00 94.56 227 TRP A C 1
ATOM 1722 O O . TRP A 1 227 ? -14.000 -1.261 0.580 1.00 94.56 227 TRP A O 1
ATOM 1732 N N . LYS A 1 228 ? -15.098 -3.184 0.179 1.00 86.06 228 LYS A N 1
ATOM 1733 C CA . LYS A 1 228 ? -16.412 -2.547 0.135 1.00 86.06 228 LYS A CA 1
ATOM 1734 C C . LYS A 1 228 ? -16.948 -2.403 1.558 1.00 86.06 228 LYS A C 1
ATOM 1736 O O . LYS A 1 228 ? -16.833 -3.339 2.355 1.00 86.06 228 LYS A O 1
ATOM 1741 N N . PRO A 1 229 ? -17.568 -1.268 1.915 1.00 71.50 229 PRO A N 1
ATOM 1742 C CA . PRO A 1 229 ? -18.320 -1.203 3.154 1.00 71.50 229 PRO A CA 1
ATOM 1743 C C . PRO A 1 229 ? -19.451 -2.233 3.090 1.00 71.50 229 PRO A C 1
ATOM 1745 O O . PRO A 1 229 ? -20.140 -2.345 2.079 1.00 71.50 229 PRO A O 1
ATOM 1748 N N . LYS A 1 230 ? -19.641 -2.990 4.176 1.00 63.62 230 LYS A N 1
ATOM 1749 C CA . LYS A 1 230 ? -20.739 -3.954 4.282 1.00 63.62 230 LYS A CA 1
ATOM 1750 C C . LYS A 1 230 ? -22.061 -3.208 4.087 1.00 63.62 230 LYS A C 1
ATOM 1752 O O . LYS A 1 230 ? -22.389 -2.334 4.897 1.00 63.62 230 LYS A O 1
ATOM 1757 N N . ASP A 1 231 ? -22.770 -3.516 3.003 1.00 53.47 231 ASP A N 1
ATOM 1758 C CA . ASP A 1 231 ? -24.046 -2.881 2.698 1.00 53.47 231 ASP A CA 1
ATOM 1759 C C . ASP A 1 231 ? -25.009 -3.148 3.864 1.00 53.47 231 ASP A C 1
ATOM 1761 O O . ASP A 1 231 ? -25.136 -4.275 4.349 1.00 53.47 231 ASP A O 1
ATOM 1765 N N . ARG A 1 232 ? -25.665 -2.104 4.378 1.00 49.31 232 ARG A N 1
ATOM 1766 C CA . ARG A 1 232 ? -26.589 -2.230 5.523 1.00 49.31 232 ARG A CA 1
ATOM 1767 C C . ARG A 1 232 ? -27.901 -2.931 5.136 1.00 49.31 232 ARG A C 1
ATOM 1769 O O . ARG A 1 232 ? -28.812 -3.000 5.959 1.00 49.31 232 ARG A O 1
ATOM 1776 N N . ARG A 1 233 ? -28.020 -3.452 3.912 1.00 41.81 233 ARG A N 1
ATOM 1777 C CA . ARG A 1 233 ? -29.246 -4.027 3.350 1.00 41.81 233 ARG A CA 1
ATOM 1778 C C . ARG A 1 233 ? -29.157 -5.530 3.099 1.00 41.81 233 ARG A C 1
ATOM 1780 O O . ARG A 1 233 ? -29.304 -5.970 1.974 1.00 41.81 233 ARG A O 1
ATOM 1787 N N . THR A 1 234 ? -29.059 -6.318 4.161 1.00 37.28 234 THR A N 1
ATOM 1788 C CA . THR A 1 234 ? -29.681 -7.655 4.195 1.00 37.28 234 THR A CA 1
ATOM 1789 C C . THR A 1 234 ? -30.071 -7.980 5.632 1.00 37.28 234 THR A C 1
ATOM 1791 O O . THR A 1 234 ? -29.396 -8.727 6.334 1.00 37.28 234 THR A O 1
ATOM 1794 N N . LYS A 1 235 ? -31.169 -7.370 6.084 1.00 39.47 235 LYS A N 1
ATOM 1795 C CA . LYS A 1 235 ? -32.108 -8.054 6.972 1.00 39.47 235 LYS A CA 1
ATOM 1796 C C . LYS A 1 235 ? -33.275 -8.488 6.089 1.00 39.47 235 LYS A C 1
ATOM 1798 O O . LYS A 1 235 ? -34.032 -7.636 5.629 1.00 39.47 235 LYS A O 1
ATOM 1803 N N . ARG A 1 236 ? -33.358 -9.779 5.804 1.00 36.53 236 ARG A N 1
ATOM 1804 C CA . ARG A 1 236 ? -34.612 -10.472 5.524 1.00 36.53 236 ARG A CA 1
ATOM 1805 C C . ARG A 1 236 ? -34.642 -11.675 6.441 1.00 36.53 236 ARG A C 1
ATOM 1807 O O . ARG A 1 236 ? -33.564 -12.292 6.575 1.00 36.53 236 ARG A O 1
#

Radius of gyration: 23.07 Å; chains: 1; bounding box: 63×62×75 Å

Sequence (236 aa):
MKHLIVLLSVVAFLHGTAEAQDKTAILNRTMKAGTFEASILEMRMPDDATAIMAKFSQAVAAKPDWIQTYVASQRLNPGEPLPYHENMGVTEREYARLIEAKAETKLRPVSNCNLIVTSNADGSLAVTGSGGAAVLNGLTIDSETMTIRYKDLSSTDCSVVIPKRTALVSINGLDWNTEKVTPPSTLTALSLTVGRYTDTTHGFLEFRATKAVGRAASMNHHLYLQWKPKDRRTKR

Secondary structure (DSSP, 8-state):
-------SSSHHHHHHHHHHHHHHHHHHHH--SEEEEEEEEEEE--HHHHHHHHHHHHHHHT-HHHHHHHHHHS-PPTTPPPPP-GGGSS-HHHHHHHHHHHHH-EEEEEEEEEEEEEE-TTSPEEEEE-GGGGGGTTEEEETTTTEEEETTEEE--EEEE-TTS-TT--EEEEEEEEE--STT-SEEEEEEEEEEESSSS-EEEEEEEEEEETTTEEEEEEEEEEE----S----